Protein AF-A0A972QXJ8-F1 (afdb_monomer_lite)

Structure (mmCIF, N/CA/C/O backbone):
data_AF-A0A972QXJ8-F1
#
_entry.id   AF-A0A972QXJ8-F1
#
loop_
_atom_site.group_PDB
_atom_site.id
_atom_site.type_symbol
_atom_site.label_atom_id
_atom_site.label_alt_id
_atom_site.label_comp_id
_atom_site.label_asym_id
_atom_site.label_entity_id
_atom_site.label_seq_id
_atom_site.pdbx_PDB_ins_code
_atom_site.Cartn_x
_atom_site.Cartn_y
_atom_site.Cartn_z
_atom_site.occupancy
_atom_site.B_iso_or_equiv
_atom_site.auth_seq_id
_atom_site.auth_comp_id
_atom_site.auth_asym_id
_atom_site.auth_atom_id
_atom_site.pdbx_PDB_model_num
ATOM 1 N N . MET A 1 1 ? -11.566 11.476 26.203 1.00 89.94 1 MET A N 1
ATOM 2 C CA . MET A 1 1 ? -12.494 11.674 25.064 1.00 89.94 1 MET A CA 1
ATOM 3 C C . MET A 1 1 ? -13.144 13.049 25.148 1.00 89.94 1 MET A C 1
ATOM 5 O O . MET A 1 1 ? -13.189 13.635 26.224 1.00 89.94 1 MET A O 1
ATOM 9 N N . THR A 1 2 ? -13.630 13.586 24.030 1.00 91.94 2 THR A N 1
ATOM 10 C CA . THR A 1 2 ? -14.463 14.800 24.005 1.00 91.94 2 THR A CA 1
ATOM 11 C C . THR A 1 2 ? -15.949 14.458 24.204 1.00 91.94 2 THR A C 1
ATOM 13 O O . THR A 1 2 ? -16.370 13.353 23.859 1.00 91.94 2 THR A O 1
ATOM 16 N N . PRO A 1 3 ? -16.802 15.401 24.655 1.00 93.62 3 PRO A N 1
ATOM 17 C CA . PRO A 1 3 ? -18.241 15.145 24.804 1.00 93.62 3 PRO A CA 1
ATOM 18 C C . PRO A 1 3 ? -18.941 14.700 23.508 1.00 93.62 3 PRO A C 1
ATOM 20 O O . PRO A 1 3 ? -19.924 13.962 23.547 1.00 93.62 3 PRO A O 1
ATOM 23 N N . HIS A 1 4 ? -18.449 15.144 22.346 1.00 92.88 4 HIS A N 1
ATOM 24 C CA . HIS A 1 4 ? -18.991 14.730 21.051 1.00 92.88 4 HIS A CA 1
ATOM 25 C C . HIS A 1 4 ? -18.677 13.257 20.747 1.00 92.88 4 HIS A C 1
ATOM 27 O O . HIS A 1 4 ? -19.545 12.514 20.285 1.00 92.88 4 HIS A O 1
ATOM 33 N N . GLU A 1 5 ? -17.455 12.818 21.049 1.00 94.12 5 GLU A N 1
ATOM 34 C CA . GLU A 1 5 ? -17.038 11.421 20.906 1.00 94.12 5 GLU A CA 1
ATOM 35 C C . GLU A 1 5 ? -17.825 10.506 21.845 1.00 94.12 5 GLU A C 1
ATOM 37 O O . GLU A 1 5 ? -18.328 9.472 21.407 1.00 94.12 5 GLU A O 1
ATOM 42 N N . GLU A 1 6 ? -18.021 10.919 23.100 1.00 95.38 6 GLU A N 1
ATOM 43 C CA . GLU A 1 6 ? -18.839 10.180 24.067 1.00 95.38 6 GLU A CA 1
ATOM 44 C C . GLU A 1 6 ? -20.269 9.972 23.552 1.00 95.38 6 GLU A C 1
ATOM 46 O O . GLU A 1 6 ? -20.787 8.854 23.566 1.00 95.38 6 GLU A O 1
ATOM 51 N N . GLN A 1 7 ? -20.904 11.026 23.027 1.00 94.94 7 GLN A N 1
ATOM 52 C CA . GLN A 1 7 ? -22.245 10.930 22.442 1.00 94.94 7 GLN A CA 1
ATOM 53 C C . GLN A 1 7 ? -22.291 9.960 21.258 1.00 94.94 7 GLN A C 1
ATOM 55 O O . GLN A 1 7 ? -23.228 9.163 21.154 1.00 94.94 7 GLN A O 1
ATOM 60 N N . LYS A 1 8 ? -21.276 9.998 20.388 1.00 94.25 8 LYS A N 1
ATOM 61 C CA . LYS A 1 8 ? -21.157 9.098 19.235 1.00 94.25 8 LYS A CA 1
ATOM 62 C C . LYS A 1 8 ? -21.022 7.638 19.675 1.00 94.25 8 LYS A C 1
ATOM 64 O O . LYS A 1 8 ? -21.726 6.782 19.139 1.00 94.25 8 LYS A O 1
ATOM 69 N N . ILE A 1 9 ? -20.189 7.363 20.681 1.00 95.56 9 ILE A N 1
ATOM 70 C CA . ILE A 1 9 ? -20.013 6.029 21.279 1.00 95.56 9 ILE A CA 1
ATOM 71 C C . ILE A 1 9 ? -21.328 5.541 21.897 1.00 95.56 9 ILE A C 1
ATOM 73 O O . ILE A 1 9 ? -21.778 4.431 21.611 1.00 95.56 9 ILE A O 1
ATOM 77 N N . ILE A 1 10 ? -21.997 6.380 22.693 1.00 94.06 10 ILE A N 1
ATOM 78 C CA . ILE A 1 10 ? -23.278 6.033 23.322 1.00 94.06 10 ILE A CA 1
ATOM 79 C C . ILE A 1 10 ? -24.331 5.720 22.255 1.00 94.06 10 ILE A C 1
ATOM 81 O O . ILE A 1 10 ? -25.028 4.710 22.360 1.00 94.06 10 ILE A O 1
ATOM 85 N N . GLN A 1 11 ? -24.446 6.542 21.211 1.00 93.62 11 GLN A N 1
ATOM 86 C CA . GLN A 1 11 ? -25.393 6.304 20.123 1.00 93.62 11 GLN A CA 1
ATOM 87 C C . GLN A 1 11 ? -25.104 4.990 19.392 1.00 93.62 11 GLN A C 1
ATOM 89 O O . GLN A 1 11 ? -26.026 4.205 19.172 1.00 93.62 11 GLN A O 1
ATOM 94 N N . TRP A 1 12 ? -23.841 4.738 19.050 1.00 93.00 12 TRP A N 1
ATOM 95 C CA . TRP A 1 12 ? -23.403 3.504 18.404 1.00 93.00 12 TRP A CA 1
ATOM 96 C C . TRP A 1 12 ? -23.712 2.265 19.261 1.00 93.00 12 TRP A C 1
ATOM 98 O O . TRP A 1 12 ? -24.280 1.293 18.759 1.00 93.00 12 TRP A O 1
ATOM 108 N N . SER A 1 13 ? -23.448 2.329 20.570 1.00 91.62 13 SER A N 1
ATOM 109 C CA . SER A 1 13 ? -23.618 1.194 21.488 1.00 91.62 13 SER A CA 1
ATOM 110 C C . SER A 1 13 ? -25.056 0.682 21.602 1.00 91.62 13 SER A C 1
ATOM 112 O O . SER A 1 13 ? -25.274 -0.485 21.926 1.00 91.62 13 SER A O 1
ATOM 114 N N . ARG A 1 14 ? -26.057 1.516 21.279 1.00 90.44 14 ARG A N 1
ATOM 115 C CA . ARG A 1 14 ? -27.475 1.113 21.255 1.00 90.44 14 ARG A CA 1
ATOM 116 C C . ARG A 1 14 ? -27.752 0.001 20.246 1.00 90.44 14 ARG A C 1
ATOM 118 O O . ARG A 1 14 ? -28.706 -0.749 20.427 1.00 90.44 14 ARG A O 1
ATOM 125 N N . ASN A 1 15 ? -26.916 -0.117 19.217 1.00 85.94 15 ASN A N 1
ATOM 126 C CA . ASN A 1 15 ? -27.040 -1.133 18.176 1.00 85.94 15 ASN A CA 1
ATOM 127 C C . ASN A 1 15 ? -26.240 -2.411 18.489 1.00 85.94 15 ASN A C 1
ATOM 129 O O . ASN A 1 15 ? -26.311 -3.377 17.728 1.00 85.94 15 ASN A O 1
ATOM 133 N N . LEU A 1 16 ? -25.494 -2.456 19.602 1.00 86.06 16 LEU A N 1
ATOM 134 C CA . LEU A 1 16 ? -24.734 -3.642 19.992 1.00 86.06 16 LEU A CA 1
ATOM 135 C C . LEU A 1 16 ? -25.669 -4.768 20.424 1.00 86.06 16 LEU A C 1
ATOM 137 O O . LEU A 1 16 ? -26.327 -4.693 21.467 1.00 86.06 16 LEU A O 1
ATOM 141 N N . SER A 1 17 ? -25.685 -5.856 19.656 1.00 83.00 17 SER A N 1
ATOM 142 C CA . SER A 1 17 ? -26.403 -7.074 20.047 1.00 83.00 17 SER A CA 1
ATOM 143 C C . SER A 1 17 ? -25.634 -7.857 21.114 1.00 83.00 17 SER A C 1
ATOM 145 O O . SER A 1 17 ? -26.223 -8.251 22.117 1.00 83.00 17 SER A O 1
ATOM 147 N N . ASN A 1 18 ? -24.321 -8.008 20.924 1.00 86.25 18 ASN A N 1
ATOM 148 C CA . ASN A 1 18 ? -23.448 -8.873 21.717 1.00 86.25 18 ASN A CA 1
ATOM 149 C C . ASN A 1 18 ? -22.421 -8.057 22.505 1.00 86.25 18 ASN A C 1
ATOM 151 O O . ASN A 1 18 ? -22.220 -6.872 22.229 1.00 86.25 18 ASN A O 1
ATOM 155 N N . ASP A 1 19 ? -21.779 -8.723 23.458 1.00 90.94 19 ASP A N 1
ATOM 156 C CA . ASP A 1 19 ? -20.608 -8.195 24.145 1.00 90.94 19 ASP A CA 1
ATOM 157 C C . ASP A 1 19 ? -19.414 -8.134 23.183 1.00 90.94 19 ASP A C 1
ATOM 159 O O . ASP A 1 19 ? -19.268 -8.969 22.285 1.00 90.94 19 ASP A O 1
ATOM 163 N N . VAL A 1 20 ? -18.582 -7.113 23.365 1.00 91.25 20 VAL A N 1
ATOM 164 C CA . VAL A 1 20 ? -17.374 -6.860 22.579 1.00 91.25 20 VAL A CA 1
ATOM 165 C C . VAL A 1 20 ? -16.183 -7.049 23.501 1.00 91.25 20 VAL A C 1
ATOM 167 O O . VAL A 1 20 ? -16.118 -6.436 24.564 1.00 91.25 20 VAL A O 1
ATOM 170 N N . HIS A 1 21 ? -15.239 -7.883 23.081 1.00 93.38 21 HIS A N 1
ATOM 171 C CA . HIS A 1 21 ? -14.013 -8.148 23.820 1.00 93.38 21 HIS A CA 1
ATOM 172 C C . HIS A 1 21 ? -12.835 -7.549 23.068 1.00 93.38 21 HIS A C 1
ATOM 174 O O . HIS A 1 21 ? -12.667 -7.809 21.880 1.00 93.38 21 HIS A O 1
ATOM 180 N N . LEU A 1 22 ? -12.034 -6.759 23.771 1.00 94.00 22 LEU A N 1
ATOM 181 C CA . LEU A 1 22 ? -10.823 -6.143 23.247 1.00 94.00 22 LEU A CA 1
ATOM 182 C C . LEU A 1 22 ? -9.666 -6.466 24.165 1.00 94.00 22 LEU A C 1
ATOM 184 O O . LEU A 1 22 ? -9.857 -6.601 25.374 1.00 94.00 22 LEU A O 1
ATOM 188 N N . LYS A 1 23 ? -8.463 -6.517 23.604 1.00 97.25 23 LYS A N 1
ATOM 189 C CA . LYS A 1 23 ? -7.251 -6.507 24.417 1.00 97.25 23 LYS A CA 1
ATOM 190 C C . LYS A 1 23 ? -6.495 -5.221 24.182 1.00 97.25 23 LYS A C 1
ATOM 192 O O . LYS A 1 23 ? -6.460 -4.703 23.068 1.00 97.25 23 LYS A O 1
ATOM 197 N N . VAL A 1 24 ? -5.859 -4.724 25.228 1.00 98.06 24 VAL A N 1
ATOM 198 C CA . VAL A 1 24 ? -4.851 -3.678 25.103 1.00 98.06 24 VAL A CA 1
ATOM 199 C C . VAL A 1 24 ? -3.516 -4.249 25.554 1.00 98.06 24 VAL A C 1
ATOM 201 O O . VAL A 1 24 ? -3.385 -4.746 26.670 1.00 98.06 24 VAL A O 1
ATOM 204 N N . TRP A 1 25 ? -2.535 -4.211 24.659 1.00 97.75 25 TRP A N 1
ATOM 205 C CA . TRP A 1 25 ? -1.183 -4.688 24.903 1.00 97.75 25 TRP A CA 1
ATOM 206 C C . TRP A 1 25 ? -0.304 -3.510 25.286 1.00 97.75 25 TRP A C 1
ATOM 208 O O . TRP A 1 25 ? -0.072 -2.602 24.490 1.00 97.75 25 TRP A O 1
ATOM 218 N N . LEU A 1 26 ? 0.175 -3.531 26.521 1.00 97.38 26 LEU A N 1
ATOM 219 C CA . LEU A 1 26 ? 0.910 -2.446 27.148 1.00 97.38 26 LEU A CA 1
ATOM 220 C C . LEU A 1 26 ? 2.383 -2.824 27.306 1.00 97.38 26 LEU A C 1
ATOM 222 O O . LEU A 1 26 ? 2.728 -3.984 27.544 1.00 97.38 26 LEU A O 1
ATOM 226 N N . THR A 1 27 ? 3.243 -1.821 27.176 1.00 95.56 27 THR A N 1
ATOM 227 C CA . THR A 1 27 ? 4.698 -1.940 27.319 1.00 95.56 27 THR A CA 1
ATOM 228 C C . THR A 1 27 ? 5.256 -0.803 28.168 1.00 95.56 27 THR A C 1
ATOM 230 O O . THR A 1 27 ? 4.523 0.082 28.618 1.00 95.56 27 THR A O 1
ATOM 233 N N . HIS A 1 28 ? 6.578 -0.778 28.347 1.00 93.00 28 HIS A N 1
ATOM 234 C CA . HIS A 1 28 ? 7.289 0.342 28.975 1.00 93.00 28 HIS A CA 1
ATOM 235 C C . HIS A 1 28 ? 7.172 1.672 28.209 1.00 93.00 28 HIS A C 1
ATOM 237 O O . HIS A 1 28 ? 7.614 2.709 28.707 1.00 93.00 28 HIS A O 1
ATOM 243 N N . ASP A 1 29 ? 6.590 1.664 27.011 1.00 94.25 29 ASP A N 1
ATOM 244 C CA . ASP A 1 29 ? 6.336 2.868 26.239 1.00 94.25 29 ASP A CA 1
ATOM 245 C C . ASP A 1 29 ? 5.302 3.779 26.921 1.00 94.25 29 ASP A C 1
ATOM 247 O O . ASP A 1 29 ? 4.235 3.337 27.343 1.00 94.25 29 ASP A O 1
ATOM 251 N N . LYS A 1 30 ? 5.575 5.087 26.973 1.00 93.50 30 LYS A N 1
ATOM 252 C CA . LYS A 1 30 ? 4.664 6.084 27.567 1.00 93.50 30 LYS A CA 1
ATOM 253 C C . LYS A 1 30 ? 3.319 6.179 26.839 1.00 93.50 30 LYS A C 1
ATOM 255 O O . LYS A 1 30 ? 2.337 6.649 27.409 1.00 93.50 30 LYS A O 1
ATOM 260 N N . ARG A 1 31 ? 3.246 5.752 25.577 1.00 95.94 31 ARG A N 1
ATOM 261 C CA . ARG A 1 31 ? 2.004 5.699 24.793 1.00 95.94 31 ARG A CA 1
ATOM 262 C C . ARG A 1 31 ? 1.040 4.629 25.308 1.00 95.94 31 ARG A C 1
ATOM 264 O O . ARG A 1 31 ? -0.159 4.773 25.075 1.00 95.94 31 ARG A O 1
ATOM 271 N N . SER A 1 32 ? 1.522 3.649 26.081 1.00 96.94 32 SER A N 1
ATOM 272 C CA . SER A 1 32 ? 0.687 2.679 26.805 1.00 96.94 32 SER A CA 1
ATOM 273 C C . SER A 1 32 ? -0.372 3.374 27.658 1.00 96.94 32 SER A C 1
ATOM 275 O O . SER A 1 32 ? -1.526 2.954 27.665 1.00 96.94 32 SER A O 1
ATOM 277 N N . ASP A 1 33 ? -0.020 4.480 28.320 1.00 96.69 33 ASP A N 1
ATOM 278 C CA . ASP A 1 33 ? -0.960 5.208 29.175 1.00 96.69 33 ASP A CA 1
ATOM 279 C C . ASP A 1 33 ? -2.108 5.821 28.367 1.00 96.69 33 ASP A C 1
ATOM 281 O O . ASP A 1 33 ? -3.258 5.756 28.792 1.00 96.69 33 ASP A O 1
ATOM 285 N N . LYS A 1 34 ? -1.828 6.342 27.164 1.00 96.62 34 LYS A N 1
ATOM 286 C CA . LYS A 1 34 ? -2.859 6.911 26.282 1.00 96.62 34 LYS A CA 1
ATOM 287 C C . LYS A 1 34 ? -3.851 5.849 25.809 1.00 96.62 34 LYS A C 1
ATOM 289 O O . LYS A 1 34 ? -5.056 6.084 25.847 1.00 96.62 34 LYS A O 1
ATOM 294 N N . LEU A 1 35 ? -3.348 4.687 25.385 1.00 97.50 35 LEU A N 1
ATOM 295 C CA . LEU A 1 35 ? -4.190 3.576 24.932 1.00 97.50 35 LEU A CA 1
ATOM 296 C C . LEU A 1 35 ? -5.017 3.004 26.086 1.00 97.50 35 LEU A C 1
ATOM 298 O O . LEU A 1 35 ? -6.225 2.829 25.944 1.00 97.50 35 LEU A O 1
ATOM 302 N N . ARG A 1 36 ? -4.394 2.806 27.257 1.00 97.56 36 ARG A N 1
ATOM 303 C CA . ARG A 1 36 ? -5.090 2.363 28.471 1.00 97.56 36 ARG A CA 1
ATOM 304 C C . ARG A 1 36 ? -6.212 3.331 28.852 1.00 97.56 36 ARG A C 1
ATOM 306 O O . ARG A 1 36 ? -7.333 2.899 29.103 1.00 97.56 36 ARG A O 1
ATOM 313 N N . MET A 1 37 ? -5.931 4.637 28.868 1.00 97.31 37 MET A N 1
ATOM 314 C CA . MET A 1 37 ? -6.934 5.662 29.177 1.00 97.31 37 MET A CA 1
ATOM 315 C C . MET A 1 37 ? -8.124 5.599 28.220 1.00 97.31 37 MET A C 1
ATOM 317 O O . MET A 1 37 ? -9.260 5.550 28.683 1.00 97.31 37 MET A O 1
ATOM 321 N N . PHE A 1 38 ? -7.875 5.529 26.911 1.00 97.38 38 PHE A N 1
ATOM 322 C CA . PHE A 1 38 ? -8.939 5.403 25.914 1.00 97.38 38 PHE A CA 1
ATOM 323 C C . PHE A 1 38 ? -9.809 4.158 26.148 1.00 97.38 38 PHE A C 1
ATOM 325 O O . PHE A 1 38 ? -11.036 4.252 26.164 1.00 97.38 38 PHE A O 1
ATOM 332 N N . CYS A 1 39 ? -9.193 2.995 26.373 1.00 97.44 39 CYS A N 1
ATOM 333 C CA . CYS A 1 39 ? -9.922 1.752 26.620 1.00 97.44 39 CYS A CA 1
ATOM 334 C C . CYS A 1 39 ? -10.752 1.790 27.918 1.00 97.44 39 CYS A C 1
ATOM 336 O O . CYS A 1 39 ? -11.876 1.277 27.951 1.00 97.44 39 CYS A O 1
ATOM 338 N N . ASN A 1 40 ? -10.232 2.426 28.971 1.00 96.69 40 ASN A N 1
ATOM 339 C CA . ASN A 1 40 ? -10.944 2.610 30.238 1.00 96.69 40 ASN A CA 1
ATOM 340 C C . ASN A 1 40 ? -12.138 3.561 30.096 1.00 96.69 40 ASN A C 1
ATOM 342 O O . ASN A 1 40 ? -13.216 3.276 30.613 1.00 96.69 40 ASN A O 1
ATOM 346 N N . GLU A 1 41 ? -11.985 4.659 29.354 1.00 96.56 41 GLU A N 1
ATOM 347 C CA . GLU A 1 41 ? -13.101 5.555 29.030 1.00 96.56 41 GLU A CA 1
ATOM 348 C C . GLU A 1 41 ? -14.171 4.824 28.200 1.00 96.56 41 GLU A C 1
ATOM 350 O O . GLU A 1 41 ? -15.358 4.884 28.523 1.00 96.56 41 GLU A O 1
ATOM 355 N N . LEU A 1 42 ? -13.761 4.060 27.183 1.00 96.00 42 LEU A N 1
ATOM 356 C CA . LEU A 1 42 ? -14.667 3.321 26.301 1.00 96.00 42 LEU A CA 1
ATOM 357 C C . LEU A 1 42 ? -15.512 2.280 27.058 1.00 96.00 42 LEU A C 1
ATOM 359 O O . LEU A 1 42 ? -16.737 2.246 26.914 1.00 96.00 42 LEU A O 1
ATOM 363 N N . SER A 1 43 ? -14.867 1.442 27.872 1.00 96.00 43 SER A N 1
ATOM 364 C CA . SER A 1 43 ? -15.540 0.424 28.695 1.00 96.00 43 SER A CA 1
ATOM 365 C C . SER A 1 43 ? -16.374 1.032 29.828 1.00 96.00 43 SER A C 1
ATOM 367 O O . SER A 1 43 ? -17.429 0.499 30.174 1.00 96.00 43 SER A O 1
ATOM 369 N N . GLY A 1 44 ? -15.966 2.191 30.357 1.00 95.69 44 GLY A N 1
ATOM 370 C CA . GLY A 1 44 ? -16.749 2.960 31.325 1.00 95.69 44 GLY A CA 1
ATOM 371 C C . GLY A 1 44 ? -18.049 3.527 30.744 1.00 95.69 44 GLY A C 1
ATOM 372 O O . GLY A 1 44 ? -19.067 3.568 31.436 1.00 95.69 44 GLY A O 1
ATOM 373 N N . LEU A 1 45 ? -18.043 3.921 29.466 1.00 95.62 45 LEU A N 1
ATOM 374 C CA . LEU A 1 45 ? -19.225 4.431 28.758 1.00 95.62 45 LEU A CA 1
ATOM 375 C C . LEU A 1 45 ? -20.168 3.317 28.293 1.00 95.62 45 LEU A C 1
ATOM 377 O O . LEU A 1 45 ? -21.387 3.506 28.260 1.00 95.62 45 LEU A O 1
ATOM 381 N N . VAL A 1 46 ? -19.622 2.158 27.913 1.00 95.19 46 VAL A N 1
ATOM 382 C CA . VAL A 1 46 ? -20.383 1.069 27.293 1.00 95.19 46 VAL A CA 1
ATOM 383 C C . VAL A 1 46 ? -20.178 -0.232 28.056 1.00 95.19 46 VAL A C 1
ATOM 385 O O . VAL A 1 46 ? -19.219 -0.961 27.834 1.00 95.19 46 VAL A O 1
ATOM 388 N N . ARG A 1 47 ? -21.171 -0.602 28.872 1.00 93.19 47 ARG A N 1
ATOM 389 C CA . ARG A 1 47 ? -21.150 -1.817 29.710 1.00 93.19 47 ARG A CA 1
ATOM 390 C C . ARG A 1 47 ? -20.907 -3.134 28.949 1.00 93.19 47 ARG A C 1
ATOM 392 O O . ARG A 1 47 ? -20.488 -4.108 29.560 1.00 93.19 47 ARG A O 1
ATOM 399 N N . LYS A 1 48 ? -21.224 -3.185 27.651 1.00 93.06 48 LYS A N 1
ATOM 400 C CA . LYS A 1 48 ? -21.017 -4.367 26.795 1.00 93.06 48 LYS A CA 1
ATOM 401 C C . LYS A 1 48 ? -19.583 -4.501 26.268 1.00 93.06 48 LYS A C 1
ATOM 403 O O . LYS A 1 48 ? -19.292 -5.485 25.598 1.00 93.06 48 LYS A O 1
ATOM 408 N N . ILE A 1 49 ? -18.717 -3.514 26.502 1.00 94.81 49 ILE A N 1
ATOM 409 C CA . ILE A 1 49 ? -17.311 -3.565 26.102 1.00 94.81 49 ILE A CA 1
ATOM 410 C C . ILE A 1 49 ? -16.485 -4.047 27.286 1.00 94.81 49 ILE A C 1
ATOM 412 O O . ILE A 1 49 ? -16.446 -3.403 28.333 1.00 94.81 49 ILE A O 1
ATOM 416 N N . HIS A 1 50 ? -15.779 -5.151 27.077 1.00 95.38 50 HIS A N 1
ATOM 417 C CA . HIS A 1 50 ? -14.832 -5.717 28.025 1.00 95.38 50 HIS A CA 1
ATOM 418 C C . HIS A 1 50 ? -13.426 -5.549 27.468 1.00 95.38 50 HIS A C 1
ATOM 420 O O . HIS A 1 50 ? -13.140 -5.992 26.355 1.00 95.38 50 HIS A O 1
ATOM 426 N N . VAL A 1 51 ? -12.554 -4.907 28.239 1.00 97.00 51 VAL A N 1
ATOM 427 C CA . VAL A 1 51 ? -11.151 -4.713 27.873 1.00 97.00 51 VAL A CA 1
ATOM 428 C C . VAL A 1 51 ? -10.287 -5.572 28.782 1.00 97.00 51 VAL A C 1
ATOM 430 O O . VAL A 1 51 ? -10.357 -5.464 30.004 1.00 97.00 51 VAL A O 1
ATOM 433 N N . GLU A 1 52 ? -9.461 -6.410 28.173 1.00 97.56 52 GLU A N 1
ATOM 434 C CA . GLU A 1 52 ? -8.425 -7.179 28.845 1.00 97.56 52 GLU A CA 1
ATOM 435 C C . GLU A 1 52 ? -7.078 -6.457 28.701 1.00 97.56 52 GLU A C 1
ATOM 437 O O . GLU A 1 52 ? -6.548 -6.303 27.596 1.00 97.56 52 GLU A O 1
ATOM 442 N N . GLU A 1 53 ? -6.516 -5.995 29.817 1.00 97.38 53 GLU A N 1
ATOM 443 C CA . GLU A 1 53 ? -5.163 -5.438 29.831 1.00 97.38 53 GLU A CA 1
ATOM 444 C C . GLU A 1 53 ? -4.125 -6.562 29.841 1.00 97.38 53 GLU A C 1
ATOM 446 O O . GLU A 1 53 ? -4.122 -7.420 30.722 1.00 97.38 53 GLU A O 1
ATOM 451 N N . ASN A 1 54 ? -3.209 -6.516 28.878 1.00 96.75 54 ASN A N 1
ATOM 452 C CA . ASN A 1 54 ? -2.089 -7.434 28.756 1.00 96.75 54 ASN A CA 1
ATOM 453 C C . ASN A 1 54 ? -0.768 -6.665 28.807 1.00 96.75 54 ASN A C 1
ATOM 455 O O . ASN A 1 54 ? -0.661 -5.545 28.306 1.00 96.75 54 ASN A O 1
ATOM 459 N N . TRP A 1 55 ? 0.257 -7.279 29.394 1.00 95.69 55 TRP A N 1
ATOM 460 C CA . TRP A 1 55 ? 1.597 -6.704 29.489 1.00 95.69 55 TRP A CA 1
ATOM 461 C C . TRP A 1 55 ? 2.602 -7.536 28.700 1.00 95.69 55 TRP A C 1
ATOM 463 O O . TRP A 1 55 ? 2.600 -8.764 28.803 1.00 95.69 55 TRP A O 1
ATOM 473 N N . LYS A 1 56 ? 3.487 -6.873 27.950 1.00 91.44 56 LYS A N 1
ATOM 474 C CA . LYS A 1 56 ? 4.590 -7.523 27.231 1.00 91.44 56 LYS A CA 1
ATOM 475 C C . LYS A 1 56 ? 5.920 -6.812 27.487 1.00 91.44 56 LYS A C 1
ATOM 477 O O . LYS A 1 56 ? 6.039 -5.600 27.317 1.00 91.44 56 LYS A O 1
ATOM 482 N N . GLU A 1 57 ? 6.947 -7.588 27.831 1.00 85.00 57 GLU A N 1
ATOM 483 C CA . GLU A 1 57 ? 8.351 -7.145 27.856 1.00 85.00 57 GLU A CA 1
ATOM 484 C C . GLU A 1 57 ? 8.955 -7.232 26.442 1.00 85.00 57 GLU A C 1
ATOM 486 O O . GLU A 1 57 ? 9.940 -7.922 26.197 1.00 85.00 57 GLU A O 1
ATOM 491 N N . SER A 1 58 ? 8.304 -6.583 25.475 1.00 81.38 58 SER A N 1
ATOM 492 C CA . SER A 1 58 ? 8.719 -6.570 24.068 1.00 81.38 58 SER A CA 1
ATOM 493 C C . SER A 1 58 ? 9.093 -5.157 23.631 1.00 81.38 58 SER A C 1
ATOM 495 O O . SER A 1 58 ? 8.569 -4.176 24.159 1.00 81.38 58 SER A O 1
ATOM 497 N N . ALA A 1 59 ? 9.981 -5.064 22.638 1.00 81.00 59 ALA A N 1
ATOM 498 C CA . ALA A 1 59 ? 10.262 -3.820 21.923 1.00 81.00 59 ALA A CA 1
ATOM 499 C C . ALA A 1 59 ? 9.100 -3.392 21.008 1.00 81.00 59 ALA A C 1
ATOM 501 O O . ALA A 1 59 ? 9.066 -2.256 20.545 1.00 81.00 59 ALA A O 1
ATOM 502 N N . GLU A 1 60 ? 8.158 -4.298 20.739 1.00 89.06 60 GLU A N 1
ATOM 503 C CA . GLU A 1 60 ? 6.972 -4.001 19.949 1.00 89.06 60 GLU A CA 1
ATOM 504 C C . GLU A 1 60 ? 6.127 -2.910 20.635 1.00 89.06 60 GLU A C 1
ATOM 506 O O . GLU A 1 60 ? 5.866 -3.014 21.839 1.00 89.06 60 GLU A O 1
ATOM 511 N N . PRO A 1 61 ? 5.654 -1.884 19.909 1.00 94.38 61 PRO A N 1
ATOM 512 C CA . PRO A 1 61 ? 4.893 -0.805 20.522 1.00 94.38 61 PRO A CA 1
ATOM 513 C C . PRO A 1 61 ? 3.560 -1.280 21.134 1.00 94.38 61 PRO A C 1
ATOM 515 O O . PRO A 1 61 ? 3.049 -2.357 20.788 1.00 94.38 61 PRO A O 1
ATOM 518 N N . PRO A 1 62 ? 2.988 -0.509 22.076 1.00 97.19 62 PRO A N 1
ATOM 519 C CA . PRO A 1 62 ? 1.696 -0.838 22.654 1.00 97.19 62 PRO A CA 1
ATOM 520 C C . PRO A 1 62 ? 0.583 -0.630 21.622 1.00 97.19 62 PRO A C 1
ATOM 522 O O . PRO A 1 62 ? 0.658 0.278 20.791 1.00 97.19 62 PRO A O 1
ATOM 525 N N . HIS A 1 63 ? -0.455 -1.459 21.682 1.00 97.81 63 HIS A N 1
ATOM 526 C CA . HIS A 1 63 ? -1.542 -1.445 20.703 1.00 97.81 63 HIS A CA 1
ATOM 527 C C . HIS A 1 63 ? -2.853 -1.972 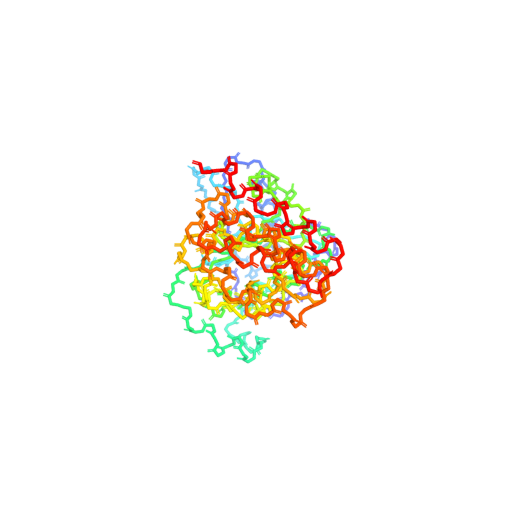21.288 1.00 97.81 63 HIS A C 1
ATOM 529 O O . HIS A 1 63 ? -2.877 -2.631 22.329 1.00 97.81 63 HIS A O 1
ATOM 535 N N . ILE A 1 64 ? -3.954 -1.700 20.592 1.00 98.06 64 ILE A N 1
ATOM 536 C CA . ILE A 1 64 ? -5.267 -2.288 20.862 1.00 98.06 64 ILE A CA 1
ATOM 537 C C . ILE A 1 64 ? -5.482 -3.432 19.868 1.00 98.06 64 ILE A C 1
ATOM 539 O O . ILE A 1 64 ? -5.446 -3.222 18.660 1.00 98.06 64 ILE A O 1
ATOM 543 N N . GLU A 1 65 ? -5.708 -4.642 20.364 1.00 96.88 65 GLU A N 1
ATOM 544 C CA . GLU A 1 65 ? -6.089 -5.804 19.559 1.00 96.88 65 GLU A CA 1
ATOM 545 C C . GLU A 1 65 ? -7.618 -5.877 19.520 1.00 96.88 65 GLU A C 1
ATOM 547 O O . GLU A 1 65 ? -8.273 -6.170 20.527 1.00 96.88 65 GLU A O 1
ATOM 552 N N . VAL A 1 66 ? -8.186 -5.579 18.348 1.00 94.56 66 VAL A N 1
ATOM 553 C CA . VAL A 1 66 ? -9.633 -5.681 18.103 1.00 94.56 66 VAL A CA 1
ATOM 554 C C . VAL A 1 66 ? -10.019 -7.124 17.791 1.00 94.56 66 VAL A C 1
ATOM 556 O O . VAL A 1 66 ? -11.062 -7.610 18.216 1.00 94.56 66 VAL A O 1
ATOM 559 N N . SER A 1 67 ? -9.159 -7.819 17.052 1.00 92.12 67 SER A N 1
ATOM 560 C CA . SER A 1 67 ? -9.244 -9.252 16.784 1.00 92.12 67 SER A CA 1
ATOM 561 C C . SER A 1 67 ? -7.845 -9.785 16.465 1.00 92.12 67 SER A C 1
ATOM 563 O O . SER A 1 67 ? -6.903 -9.003 16.340 1.00 92.12 67 SER A O 1
ATOM 565 N N . LYS A 1 68 ? -7.694 -11.106 16.305 1.00 91.44 68 LYS A N 1
ATOM 566 C CA . LYS A 1 68 ? -6.382 -11.739 16.067 1.00 91.44 68 LYS A CA 1
ATOM 567 C C . LYS A 1 68 ? -5.625 -11.170 14.861 1.00 91.44 68 LYS A C 1
ATOM 569 O O . LYS A 1 68 ? -4.403 -11.213 14.861 1.00 91.44 68 LYS A O 1
ATOM 574 N N . ASN A 1 69 ? -6.343 -10.663 13.862 1.00 94.06 69 ASN A N 1
ATOM 575 C CA . ASN A 1 69 ? -5.797 -10.147 12.612 1.00 94.06 69 ASN A CA 1
ATOM 576 C C . ASN A 1 69 ? -6.077 -8.641 12.412 1.00 94.06 69 ASN A C 1
ATOM 578 O O . ASN A 1 69 ? -5.940 -8.133 11.302 1.00 94.06 69 ASN A O 1
ATOM 582 N N . LEU A 1 70 ? -6.472 -7.913 13.467 1.00 96.00 70 LEU A N 1
ATOM 583 C CA . LEU A 1 70 ? -6.690 -6.465 13.415 1.00 96.00 70 LEU A CA 1
ATOM 584 C C . LEU A 1 70 ? -6.156 -5.773 14.670 1.00 96.00 70 LEU A C 1
ATOM 586 O O . LEU A 1 70 ? -6.729 -5.895 15.759 1.00 96.00 70 LEU A O 1
ATOM 590 N N . GLN A 1 71 ? -5.096 -4.992 14.485 1.00 97.25 71 GLN A N 1
ATOM 591 C CA . GLN A 1 71 ? -4.385 -4.289 15.545 1.00 97.25 71 GLN A CA 1
ATOM 592 C C . GLN A 1 71 ? -4.348 -2.785 15.272 1.00 97.25 71 GLN A C 1
ATOM 594 O O . GLN A 1 71 ? -4.149 -2.342 14.143 1.00 97.25 71 GLN A O 1
ATOM 599 N N . TYR A 1 72 ? -4.524 -1.992 16.324 1.00 97.88 72 TYR A N 1
ATOM 600 C CA . TYR A 1 72 ? -4.468 -0.536 16.290 1.00 97.88 72 TYR A CA 1
ATOM 601 C C . TYR A 1 72 ? -3.294 -0.031 17.123 1.00 97.88 72 TYR A C 1
ATOM 603 O O . TYR A 1 72 ? -3.349 0.013 18.354 1.00 97.88 72 TYR A O 1
ATOM 611 N N . PHE A 1 73 ? -2.266 0.440 16.433 1.00 97.69 73 PHE A N 1
ATOM 612 C CA . PHE A 1 73 ? -1.203 1.292 16.955 1.00 97.69 73 PHE A CA 1
ATOM 613 C C . PHE A 1 73 ? -1.646 2.755 16.817 1.00 97.69 73 PHE A C 1
ATOM 615 O O . PHE A 1 73 ? -1.027 3.572 16.137 1.00 97.69 73 PHE A O 1
ATOM 622 N N . ALA A 1 74 ? -2.784 3.083 17.425 1.00 96.88 74 ALA A N 1
ATOM 623 C CA . ALA A 1 74 ? -3.402 4.401 17.362 1.00 96.88 74 ALA A CA 1
ATOM 624 C C . ALA A 1 74 ? -4.366 4.586 18.537 1.00 96.88 74 ALA A C 1
ATOM 626 O O . ALA A 1 74 ? -4.927 3.613 19.039 1.00 96.88 74 ALA A O 1
ATOM 627 N N . VAL A 1 75 ? -4.603 5.837 18.938 1.00 96.38 75 VAL A N 1
ATOM 628 C CA . VAL A 1 75 ? -5.748 6.189 19.790 1.00 96.38 75 VAL A CA 1
ATOM 629 C C . VAL A 1 75 ? -6.911 6.548 18.858 1.00 96.38 75 VAL A C 1
ATOM 631 O O . VAL A 1 75 ? -6.811 7.574 18.177 1.00 96.38 75 VAL A O 1
ATOM 634 N N . PRO A 1 76 ? -7.991 5.744 18.788 1.00 94.06 76 PRO A N 1
ATOM 635 C CA . PRO A 1 76 ? -9.112 6.024 17.898 1.00 94.06 76 PRO A CA 1
ATOM 636 C C . PRO A 1 76 ? -9.881 7.265 18.362 1.00 94.06 76 PRO A C 1
ATOM 638 O O . PRO A 1 76 ? -10.660 7.215 19.309 1.00 94.06 76 PRO A O 1
ATOM 641 N N . ALA A 1 77 ? -9.658 8.387 17.691 1.00 91.38 77 ALA A N 1
ATOM 642 C CA . ALA A 1 77 ? -10.281 9.670 17.997 1.00 91.38 77 ALA A CA 1
ATOM 643 C C . ALA A 1 77 ? -10.757 10.346 16.706 1.00 91.38 77 ALA A C 1
ATOM 645 O O . ALA A 1 77 ? -10.382 9.932 15.605 1.00 91.38 77 ALA A O 1
ATOM 646 N N . ASP A 1 78 ? -11.607 11.362 16.835 1.00 89.50 78 ASP A N 1
ATOM 647 C CA . ASP A 1 78 ? -12.053 12.214 15.728 1.00 89.50 78 ASP A CA 1
ATOM 648 C C . ASP A 1 78 ? -12.560 11.420 14.499 1.00 89.50 78 ASP A C 1
ATOM 650 O O . ASP A 1 78 ? -13.560 10.683 14.558 1.00 89.50 78 ASP A O 1
ATOM 654 N N . HIS A 1 79 ? -11.878 11.577 13.359 1.00 90.12 79 HIS A N 1
ATOM 655 C CA . HIS A 1 79 ? -12.200 10.940 12.088 1.00 90.12 79 HIS A CA 1
ATOM 656 C C . HIS A 1 79 ? -12.051 9.411 12.136 1.00 90.12 79 HIS A C 1
ATOM 658 O O . HIS A 1 79 ? -12.788 8.705 11.440 1.00 90.12 79 HIS A O 1
ATOM 664 N N . GLU A 1 80 ? -11.194 8.902 13.021 1.00 93.31 80 GLU A N 1
ATOM 665 C CA . GLU A 1 80 ? -10.846 7.484 13.155 1.00 93.31 80 GLU A CA 1
ATOM 666 C C . GLU A 1 80 ? -11.700 6.737 14.183 1.00 93.31 80 GLU A C 1
ATOM 668 O O . GLU A 1 80 ? -11.845 5.515 14.114 1.00 93.31 80 GLU A O 1
ATOM 673 N N . LEU A 1 81 ? -12.379 7.461 15.080 1.00 94.69 81 LEU A N 1
ATOM 674 C CA . LEU A 1 81 ? -13.304 6.846 16.033 1.00 94.69 81 LEU A CA 1
ATOM 675 C C . LEU A 1 81 ? -14.453 6.112 15.322 1.00 94.69 81 LEU A C 1
ATOM 677 O O . LEU A 1 81 ? -14.884 5.055 15.761 1.00 94.69 81 LEU A O 1
ATOM 681 N N . GLY A 1 82 ? -14.963 6.657 14.212 1.00 92.44 82 GLY A N 1
ATOM 682 C CA . GLY A 1 82 ? -16.044 6.018 13.446 1.00 92.44 82 GLY A CA 1
ATOM 683 C C . GLY A 1 82 ? -15.651 4.637 12.905 1.00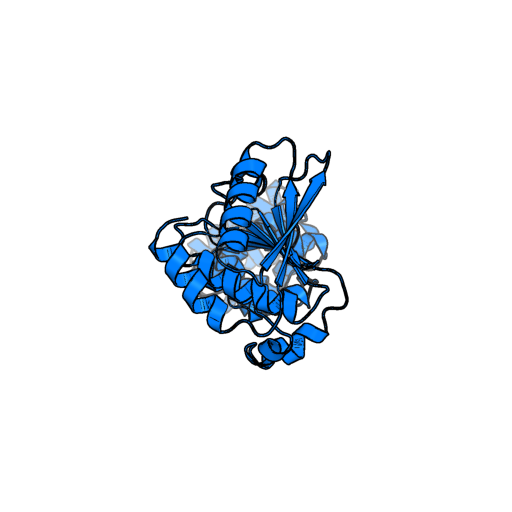 92.44 82 GLY A C 1
ATOM 684 O O . GLY A 1 82 ? -16.273 3.652 13.300 1.00 92.44 82 GLY A O 1
ATOM 685 N N . PRO A 1 83 ? -14.615 4.553 12.050 1.00 92.81 83 PRO A N 1
ATOM 686 C CA . PRO A 1 83 ? -14.095 3.284 11.548 1.00 92.81 83 PRO A CA 1
ATOM 687 C C . PRO A 1 83 ? -13.726 2.282 12.649 1.00 92.81 83 PRO A C 1
ATOM 689 O O . PRO A 1 83 ? -14.025 1.101 12.507 1.00 92.81 83 PRO A O 1
ATOM 692 N N . PHE A 1 84 ? -13.145 2.736 13.765 1.00 94.75 84 PHE A N 1
ATOM 693 C CA . PHE A 1 84 ? -12.855 1.863 14.905 1.00 94.75 84 PHE A CA 1
ATOM 694 C C . PHE A 1 84 ? -14.126 1.287 15.544 1.00 94.75 84 PHE A C 1
ATOM 696 O O . PHE A 1 84 ? -14.211 0.086 15.770 1.00 94.75 84 PHE A O 1
ATOM 703 N N . LEU A 1 85 ? -15.151 2.104 15.801 1.00 93.06 85 LEU A N 1
ATOM 704 C CA . LEU A 1 85 ? -16.424 1.605 16.335 1.00 93.06 85 LEU A CA 1
ATOM 705 C C . LEU A 1 85 ? -17.123 0.654 15.359 1.00 93.06 85 LEU A C 1
ATOM 707 O O . LEU A 1 85 ? -17.744 -0.323 15.776 1.00 93.06 85 LEU A O 1
ATOM 711 N N . GLU A 1 86 ? -17.008 0.911 14.056 1.00 88.75 86 GLU A N 1
ATOM 712 C CA . GLU A 1 86 ? -17.439 -0.046 13.044 1.00 88.75 86 GLU A CA 1
ATOM 713 C C . GLU A 1 86 ? -16.664 -1.364 13.233 1.00 88.75 86 GLU A C 1
ATOM 715 O O . GLU A 1 86 ? -17.328 -2.396 13.371 1.00 88.75 86 GLU A O 1
ATOM 720 N N . ALA A 1 87 ? -15.321 -1.319 13.371 1.00 90.31 87 ALA A N 1
ATOM 721 C CA . ALA A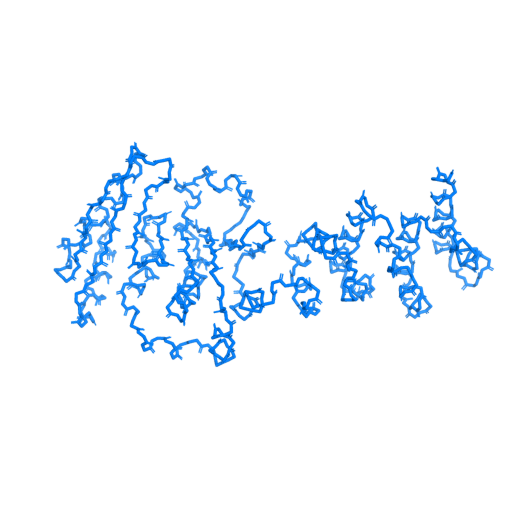 1 87 ? -14.410 -2.459 13.620 1.00 90.31 87 ALA A CA 1
ATOM 722 C C . ALA A 1 87 ? -14.943 -3.400 14.713 1.00 90.31 87 ALA A C 1
ATOM 724 O O . ALA A 1 87 ? -15.000 -4.614 14.534 1.00 90.31 87 ALA A O 1
ATOM 725 N N . LEU A 1 88 ? -15.421 -2.812 15.812 1.00 89.75 88 LEU A N 1
ATOM 726 C CA . LEU A 1 88 ? -15.967 -3.513 16.977 1.00 89.75 88 LEU A CA 1
ATOM 727 C C . LEU A 1 88 ? -17.306 -4.231 16.723 1.00 89.7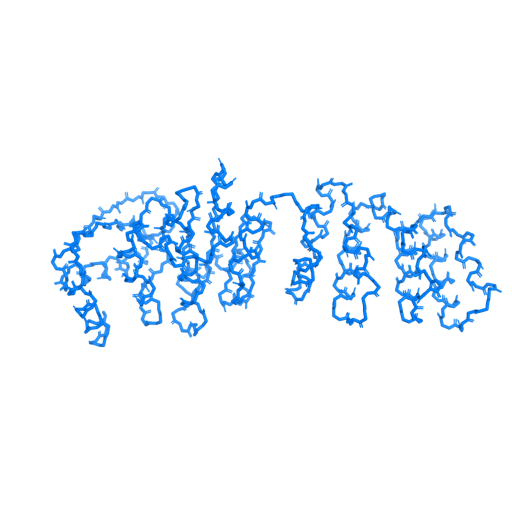5 88 LEU A C 1
ATOM 729 O O . LEU A 1 88 ? -17.688 -5.118 17.484 1.00 89.75 88 LEU A O 1
ATOM 733 N N . THR A 1 89 ? -18.056 -3.826 15.695 1.00 82.56 89 THR A N 1
ATOM 734 C CA . THR A 1 89 ? -19.390 -4.376 15.377 1.00 82.56 89 THR A CA 1
ATOM 735 C C . THR A 1 89 ? -19.422 -5.327 14.204 1.00 82.56 89 THR A C 1
ATOM 737 O O . THR A 1 89 ? -20.463 -5.958 13.990 1.00 82.56 89 THR A O 1
ATOM 740 N N . PHE A 1 90 ? -18.354 -5.404 13.408 1.00 68.88 90 PHE A N 1
ATOM 741 C CA . PHE A 1 90 ? -18.389 -6.181 12.179 1.00 68.88 90 PHE A CA 1
ATOM 742 C C . PHE A 1 90 ? -18.579 -7.675 12.484 1.00 68.88 90 PHE A C 1
ATOM 744 O O . PHE A 1 90 ? -17.653 -8.401 12.827 1.00 68.88 90 PHE A O 1
ATOM 751 N N . LYS A 1 91 ? -19.824 -8.134 12.333 1.00 58.91 91 LYS A N 1
ATOM 752 C CA . LYS A 1 91 ? -20.195 -9.545 12.214 1.00 58.91 91 LYS A CA 1
ATOM 753 C C . LYS A 1 91 ? -19.852 -10.055 10.809 1.00 58.91 91 LYS A C 1
ATOM 755 O O . LYS A 1 91 ? -19.733 -9.267 9.869 1.00 58.91 91 LYS A O 1
ATOM 760 N N . ALA A 1 92 ? -19.838 -11.380 10.658 1.00 46.78 92 ALA A N 1
ATOM 761 C CA . ALA A 1 92 ? -19.743 -12.092 9.378 1.00 46.78 92 ALA A CA 1
ATOM 762 C C . ALA A 1 92 ? -20.726 -11.587 8.288 1.00 46.78 92 ALA A C 1
ATOM 764 O O . ALA A 1 92 ? -20.422 -11.671 7.100 1.00 46.78 92 ALA A O 1
ATOM 765 N N . ASP A 1 93 ? -21.860 -10.980 8.667 1.00 48.31 93 ASP A N 1
ATOM 766 C CA . ASP A 1 93 ? -22.858 -10.422 7.735 1.00 48.31 93 ASP A CA 1
ATOM 767 C C . ASP A 1 93 ? -22.336 -9.246 6.882 1.00 48.31 93 ASP A C 1
ATOM 769 O O . ASP A 1 93 ? -22.902 -8.937 5.832 1.00 48.31 93 ASP A O 1
ATOM 773 N N . ASN A 1 94 ? -21.225 -8.608 7.272 1.00 56.38 94 ASN A N 1
ATOM 774 C CA . ASN A 1 94 ? -20.619 -7.511 6.512 1.00 56.38 94 ASN A CA 1
ATOM 775 C C . ASN A 1 94 ? -19.745 -7.956 5.337 1.00 56.38 94 ASN A C 1
ATOM 777 O O . ASN A 1 94 ? -19.351 -7.097 4.542 1.00 56.38 94 ASN A O 1
ATOM 781 N N . PHE A 1 95 ? -19.554 -9.269 5.134 1.00 56.94 95 PHE A N 1
ATOM 782 C CA . PHE A 1 95 ? -19.126 -9.775 3.828 1.00 56.94 95 PHE A CA 1
ATOM 783 C C . PHE A 1 95 ? -19.995 -9.142 2.738 1.00 56.94 95 PHE A C 1
ATOM 785 O O . PHE A 1 95 ? -19.462 -8.686 1.738 1.00 56.94 95 PHE A O 1
ATOM 792 N N . ALA A 1 96 ? -21.305 -8.969 2.972 1.00 60.53 96 ALA A N 1
ATOM 793 C CA . ALA A 1 96 ? -22.251 -8.371 2.033 1.00 60.53 96 ALA A CA 1
ATOM 794 C C . ALA A 1 96 ? -21.860 -6.979 1.490 1.00 60.53 96 ALA A C 1
ATOM 796 O O . ALA A 1 96 ? -22.239 -6.681 0.357 1.00 60.53 96 ALA A O 1
ATOM 797 N N . LEU A 1 97 ? -21.079 -6.170 2.216 1.00 69.06 97 LEU A N 1
ATOM 798 C CA . LEU A 1 97 ? -20.684 -4.821 1.785 1.00 69.06 97 LEU A CA 1
ATOM 799 C C . LEU A 1 97 ? -19.498 -4.796 0.815 1.00 69.06 97 LEU A C 1
ATOM 801 O O . LEU A 1 97 ? -19.298 -3.787 0.142 1.00 69.06 97 LEU A O 1
ATOM 805 N N . LEU A 1 98 ? -18.725 -5.881 0.717 1.00 78.88 98 LEU A N 1
ATOM 806 C CA . LEU A 1 98 ? -17.655 -5.956 -0.273 1.00 78.88 98 LEU A CA 1
ATOM 807 C C . LEU A 1 98 ? -18.238 -6.033 -1.696 1.00 78.88 98 LEU A C 1
ATOM 809 O O . LEU A 1 98 ? -19.225 -6.753 -1.923 1.00 78.88 98 LEU A O 1
ATOM 813 N N . PRO A 1 99 ? -17.629 -5.339 -2.674 1.00 82.12 99 PRO A N 1
ATOM 814 C CA . PRO A 1 99 ? -17.912 -5.545 -4.088 1.00 82.12 99 PRO A CA 1
ATOM 815 C C . PRO A 1 99 ? -17.877 -7.034 -4.440 1.00 82.12 99 PRO A C 1
ATOM 817 O O . PRO A 1 99 ? -17.027 -7.779 -3.952 1.00 82.12 99 PRO A O 1
ATOM 820 N N . LYS A 1 100 ? -18.798 -7.483 -5.301 1.00 81.25 100 LYS A N 1
ATOM 821 C CA . LYS A 1 100 ? -18.891 -8.902 -5.688 1.00 81.25 100 LYS A CA 1
ATOM 822 C C . LYS A 1 100 ? -17.565 -9.433 -6.246 1.00 81.25 100 LYS A C 1
ATOM 824 O O . LYS A 1 100 ? -17.146 -10.516 -5.872 1.00 81.25 100 LYS A O 1
ATOM 829 N N . VAL A 1 101 ? -16.878 -8.623 -7.050 1.00 81.25 101 VAL A N 1
ATOM 830 C CA . VAL A 1 101 ? -15.562 -8.959 -7.614 1.00 81.25 101 VAL A CA 1
ATOM 831 C C . VAL A 1 101 ? -14.549 -9.298 -6.518 1.00 81.25 101 VAL A C 1
ATOM 833 O O . VAL A 1 101 ? -13.814 -10.268 -6.648 1.00 81.25 101 VAL A O 1
ATOM 836 N N . ILE A 1 102 ? -14.540 -8.541 -5.417 1.00 84.69 102 ILE A N 1
ATOM 837 C CA . ILE A 1 102 ? -13.634 -8.781 -4.290 1.00 84.69 102 ILE A CA 1
ATOM 838 C C . ILE A 1 102 ? -14.044 -10.037 -3.527 1.00 84.69 102 ILE A C 1
ATOM 840 O O . ILE A 1 102 ? -13.187 -10.851 -3.207 1.00 84.69 102 ILE A O 1
ATOM 844 N N . LYS A 1 103 ? -15.343 -10.239 -3.284 1.00 83.12 103 LYS A N 1
ATOM 845 C CA . LYS A 1 103 ? -15.858 -11.458 -2.635 1.00 83.12 103 LYS A CA 1
ATOM 846 C C . LYS A 1 103 ? -15.448 -12.731 -3.368 1.00 83.12 103 LYS A C 1
ATOM 848 O O . LYS A 1 103 ? -15.046 -13.694 -2.726 1.00 83.12 103 LYS A O 1
ATOM 853 N N . ASP A 1 104 ? -15.553 -12.715 -4.694 1.00 82.94 104 ASP A N 1
ATOM 854 C CA . ASP A 1 104 ? -15.231 -13.864 -5.543 1.00 82.94 104 ASP A CA 1
ATOM 855 C C . ASP A 1 104 ? -13.714 -14.144 -5.550 1.00 82.94 104 ASP A C 1
ATOM 857 O O . ASP A 1 104 ? -13.290 -15.289 -5.677 1.00 82.94 104 ASP A O 1
ATOM 861 N N . LYS A 1 105 ? -12.896 -13.098 -5.371 1.00 84.88 105 LYS A N 1
ATOM 862 C CA . LYS A 1 105 ? -11.428 -13.141 -5.395 1.00 84.88 105 LYS A CA 1
ATOM 863 C C . LYS A 1 105 ? -10.799 -13.481 -4.037 1.00 84.88 105 LYS A C 1
ATOM 865 O O . LYS A 1 105 ? -9.862 -14.268 -3.974 1.00 84.88 105 LYS A O 1
ATOM 870 N N . ILE A 1 106 ? -11.306 -12.923 -2.938 1.00 85.62 106 ILE A N 1
ATOM 871 C CA . ILE A 1 106 ? -10.638 -12.937 -1.623 1.00 85.62 106 ILE A CA 1
ATOM 872 C C . ILE A 1 106 ? -10.488 -14.335 -1.009 1.00 85.62 106 ILE A C 1
ATOM 874 O O . ILE A 1 106 ? -9.582 -14.565 -0.208 1.00 85.62 106 ILE A O 1
ATOM 878 N N . GLY A 1 107 ? -11.344 -15.279 -1.415 1.00 82.12 107 GLY A N 1
ATOM 879 C CA . GLY A 1 107 ? -11.233 -16.690 -1.041 1.00 82.12 107 GLY A CA 1
ATOM 880 C C . GLY A 1 107 ? -10.027 -17.405 -1.662 1.00 82.12 107 GLY A C 1
ATOM 881 O O . GLY A 1 107 ? -9.665 -18.478 -1.196 1.00 82.12 107 GLY A O 1
ATOM 882 N N . GLY A 1 108 ? -9.394 -16.820 -2.685 1.00 85.19 108 GLY A N 1
ATOM 883 C CA . GLY A 1 108 ? -8.160 -17.334 -3.283 1.00 85.19 108 GLY A CA 1
ATOM 884 C C . GLY A 1 108 ? -6.897 -17.040 -2.467 1.00 85.19 108 GLY A C 1
ATOM 885 O O . GLY A 1 108 ? -5.850 -17.604 -2.764 1.00 85.19 108 GLY A O 1
ATOM 886 N N . ILE A 1 109 ? -6.972 -16.181 -1.444 1.00 87.06 109 ILE A N 1
ATOM 887 C CA . ILE A 1 109 ? -5.838 -15.910 -0.553 1.00 87.06 109 ILE A CA 1
ATOM 888 C C . ILE A 1 109 ? -5.691 -17.091 0.410 1.00 87.06 109 ILE A C 1
ATOM 890 O O . ILE A 1 109 ? -6.486 -17.250 1.336 1.00 87.06 109 ILE A O 1
ATOM 894 N N . ASP A 1 110 ? -4.658 -17.900 0.185 1.00 86.62 110 ASP A N 1
ATOM 895 C CA . ASP A 1 110 ? -4.349 -19.136 0.917 1.00 86.62 110 ASP A CA 1
ATOM 896 C C . ASP A 1 110 ? -3.126 -19.015 1.846 1.00 86.62 110 ASP A C 1
ATOM 898 O O . ASP A 1 110 ? -2.792 -19.936 2.595 1.00 86.62 110 ASP A O 1
ATOM 902 N N . LYS A 1 111 ? -2.463 -17.858 1.823 1.00 86.44 111 LYS A N 1
ATOM 903 C CA . LYS A 1 111 ? -1.271 -17.541 2.612 1.00 86.44 111 LYS A CA 1
ATOM 904 C C . LYS A 1 111 ? -1.530 -16.337 3.500 1.00 86.44 111 LYS A C 1
ATOM 906 O O . LYS A 1 111 ? -2.221 -15.405 3.100 1.00 86.44 111 LYS A O 1
ATOM 911 N N . SER A 1 112 ? -0.879 -16.324 4.664 1.00 90.00 112 SER A N 1
ATOM 912 C CA . SER A 1 112 ? -0.888 -15.161 5.553 1.00 90.00 112 SER A CA 1
ATOM 913 C C . SER A 1 112 ? -0.396 -13.908 4.817 1.00 90.00 112 SER A C 1
ATOM 915 O O . SER A 1 112 ? 0.559 -13.965 4.028 1.00 90.00 112 SER A O 1
ATOM 917 N N . ILE A 1 113 ? -1.087 -12.799 5.051 1.00 91.94 113 ILE A N 1
ATOM 918 C CA . ILE A 1 113 ? -0.819 -11.466 4.517 1.00 91.94 113 ILE A CA 1
ATOM 919 C C . ILE A 1 113 ? -0.721 -10.518 5.703 1.00 91.94 113 ILE A C 1
ATOM 921 O O . ILE A 1 113 ? -1.560 -10.568 6.600 1.00 91.94 113 ILE A O 1
ATOM 925 N N . SER A 1 114 ? 0.277 -9.640 5.687 1.00 94.06 114 SER A N 1
ATOM 926 C CA . SER A 1 114 ? 0.436 -8.587 6.689 1.00 94.06 114 SER A CA 1
ATOM 927 C C . SER A 1 114 ? 0.413 -7.233 6.000 1.00 94.06 114 SER A C 1
ATOM 929 O O . SER A 1 114 ? 1.309 -6.910 5.219 1.00 94.06 114 SER A O 1
ATOM 931 N N . LEU A 1 115 ? -0.632 -6.463 6.280 1.00 96.75 115 LEU A N 1
ATOM 932 C CA . LEU A 1 115 ? -0.816 -5.097 5.818 1.00 96.75 115 LEU A CA 1
ATOM 933 C C . LEU A 1 115 ? -0.519 -4.128 6.954 1.00 96.75 115 LEU A C 1
ATOM 935 O O . LEU A 1 115 ? -0.980 -4.326 8.078 1.00 96.75 115 LEU A O 1
ATOM 939 N N . ARG A 1 116 ? 0.182 -3.041 6.642 1.00 97.56 116 ARG A N 1
ATOM 940 C CA . ARG A 1 116 ? 0.344 -1.903 7.553 1.00 97.56 116 ARG A CA 1
ATOM 941 C C . ARG A 1 116 ? -0.274 -0.673 6.917 1.00 97.56 116 ARG A C 1
ATOM 943 O O . ARG A 1 116 ? 0.107 -0.289 5.819 1.00 97.56 116 ARG A O 1
ATOM 950 N N . LEU A 1 117 ? -1.237 -0.062 7.587 1.00 97.81 117 LEU A N 1
ATOM 951 C CA . LEU A 1 117 ? -1.892 1.159 7.145 1.00 97.81 117 LEU A CA 1
ATOM 952 C C . LEU A 1 117 ? -1.459 2.310 8.050 1.00 97.81 117 LEU A C 1
ATOM 954 O O . LEU A 1 117 ? -1.830 2.358 9.220 1.00 97.81 117 LEU A O 1
ATOM 958 N N . PHE A 1 118 ? -0.731 3.267 7.487 1.00 97.81 118 PHE A N 1
ATOM 959 C CA . PHE A 1 118 ? -0.380 4.512 8.155 1.00 97.81 118 PHE A CA 1
ATOM 960 C C . PHE A 1 118 ? -1.487 5.550 7.976 1.00 97.81 118 PHE A C 1
ATOM 962 O O . PHE A 1 118 ? -1.925 5.831 6.856 1.00 97.81 118 PHE A O 1
ATOM 969 N N . ILE A 1 119 ? -1.904 6.148 9.090 1.00 97.56 119 ILE A N 1
ATOM 970 C CA . ILE A 1 119 ? -2.935 7.186 9.185 1.00 97.56 119 ILE A CA 1
ATOM 971 C C . ILE A 1 119 ? -2.480 8.340 10.087 1.00 97.56 119 ILE A C 1
ATOM 973 O O . ILE A 1 119 ? -1.414 8.298 10.699 1.00 97.56 119 ILE A O 1
ATOM 977 N N . SER A 1 120 ? -3.312 9.373 10.192 1.00 94.06 120 SER A N 1
ATOM 978 C CA . SER A 1 120 ? -3.258 10.355 11.277 1.00 94.06 120 SER A CA 1
ATOM 979 C C . SER A 1 120 ? -4.670 10.800 11.640 1.00 94.06 120 SER A C 1
ATOM 981 O O . SER A 1 120 ? -5.568 10.774 10.799 1.00 94.06 120 SER A O 1
ATOM 983 N N . GLN A 1 121 ? -4.873 11.251 12.879 1.00 85.44 121 GLN A N 1
ATOM 984 C CA . GLN A 1 121 ? -6.199 11.652 13.376 1.00 85.44 121 GLN A CA 1
ATOM 985 C C . GLN A 1 121 ? -6.849 12.786 12.557 1.00 85.44 121 GLN A C 1
ATOM 987 O O . GLN A 1 121 ? -8.069 12.826 12.407 1.00 85.44 121 GLN A O 1
ATOM 992 N N . ASN A 1 122 ? -6.039 13.675 11.970 1.00 85.56 122 ASN A N 1
ATOM 993 C CA . ASN A 1 122 ? -6.501 14.840 11.202 1.00 85.56 122 ASN A CA 1
ATOM 994 C C . ASN A 1 122 ? -6.651 14.574 9.692 1.00 85.56 122 ASN A C 1
ATOM 996 O O . ASN A 1 122 ? -6.942 15.485 8.917 1.00 85.56 122 ASN A O 1
ATOM 1000 N N . CYS A 1 123 ? -6.421 13.342 9.244 1.00 90.50 123 CYS A N 1
ATOM 1001 C CA . CYS A 1 123 ? -6.471 12.972 7.837 1.00 90.50 123 CYS A CA 1
ATOM 1002 C C . CYS A 1 123 ? -7.917 12.729 7.380 1.00 90.50 123 CYS A C 1
ATOM 1004 O O . CYS A 1 123 ? -8.525 11.715 7.712 1.00 90.50 123 CYS A O 1
ATOM 1006 N N . ALA A 1 124 ? -8.461 13.612 6.539 1.00 89.06 124 ALA A N 1
ATOM 1007 C CA . ALA A 1 124 ? -9.838 13.485 6.043 1.00 89.06 124 ALA A CA 1
ATOM 1008 C C . ALA A 1 124 ? -10.080 12.236 5.165 1.00 89.06 124 ALA A C 1
ATOM 1010 O O . ALA A 1 124 ? -11.220 11.796 5.007 1.00 89.06 124 ALA A O 1
ATOM 1011 N N . HIS A 1 125 ? -9.021 11.666 4.584 1.00 91.81 125 HIS A N 1
ATOM 1012 C CA . HIS A 1 125 ? -9.099 10.539 3.650 1.00 91.81 125 HIS A CA 1
ATOM 1013 C C . HIS A 1 125 ? -8.857 9.170 4.304 1.00 91.81 125 HIS A C 1
ATOM 1015 O O . HIS A 1 125 ? -9.339 8.155 3.802 1.00 91.81 125 HIS A O 1
ATOM 1021 N N . CYS A 1 126 ? -8.173 9.140 5.447 1.00 95.06 126 CYS A N 1
ATOM 1022 C CA . CYS A 1 126 ? -7.796 7.923 6.160 1.00 95.06 126 CYS A CA 1
ATOM 1023 C C . CYS A 1 126 ? -8.995 7.059 6.605 1.00 95.06 126 CYS A C 1
ATOM 1025 O O . CYS A 1 126 ? -8.946 5.845 6.381 1.00 95.06 126 CYS A O 1
ATOM 1027 N N . PRO A 1 127 ? -10.138 7.630 7.049 1.00 94.38 127 PRO A N 1
ATOM 1028 C CA . PRO A 1 127 ? -11.294 6.833 7.457 1.00 94.38 127 PRO A CA 1
ATOM 1029 C C . PRO A 1 127 ? -11.891 5.966 6.349 1.00 94.38 127 PRO A C 1
ATOM 1031 O O . PRO A 1 127 ? -12.651 5.040 6.636 1.00 94.38 127 PRO A O 1
ATOM 1034 N N . ARG A 1 128 ? -11.637 6.294 5.076 1.00 92.81 128 ARG A N 1
ATOM 1035 C CA . ARG A 1 128 ? -12.074 5.463 3.952 1.00 92.81 128 ARG A CA 1
ATOM 1036 C C . ARG A 1 128 ? -11.182 4.231 3.823 1.00 92.81 128 ARG A C 1
ATOM 1038 O O . ARG A 1 128 ? -11.704 3.123 3.875 1.00 92.81 128 ARG A O 1
ATOM 1045 N N . SER A 1 129 ? -9.864 4.421 3.761 1.00 94.19 129 SER A N 1
ATOM 1046 C CA . SER A 1 129 ? -8.896 3.320 3.665 1.00 94.19 129 SER A CA 1
ATOM 1047 C C . SER A 1 129 ? -8.973 2.374 4.864 1.00 94.19 129 SER A C 1
ATOM 1049 O O . SER A 1 129 ? -8.927 1.160 4.686 1.00 94.19 129 SER A O 1
ATOM 1051 N N . VAL A 1 130 ? -9.181 2.907 6.075 1.00 94.94 130 VAL A N 1
ATOM 1052 C CA . VAL A 1 130 ? -9.375 2.094 7.286 1.00 94.94 130 VAL A CA 1
ATOM 1053 C C . VAL A 1 130 ? -10.587 1.173 7.143 1.00 94.94 130 VAL A C 1
ATOM 1055 O O . VAL A 1 130 ? -10.474 -0.030 7.361 1.00 94.94 130 VAL A O 1
ATOM 1058 N N . ARG A 1 131 ? -11.742 1.701 6.720 1.00 92.62 131 ARG A N 1
ATOM 1059 C CA . ARG A 1 131 ? -12.950 0.882 6.520 1.00 92.62 131 ARG A CA 1
ATOM 1060 C C . ARG A 1 131 ? -12.762 -0.184 5.454 1.00 92.62 131 ARG A C 1
ATOM 1062 O O . ARG A 1 131 ? -13.207 -1.313 5.643 1.00 92.62 131 ARG A O 1
ATOM 1069 N N . ASP A 1 132 ? -12.151 0.185 4.335 1.00 91.56 132 ASP A N 1
ATOM 1070 C CA . ASP A 1 132 ? -11.973 -0.724 3.208 1.00 91.56 132 ASP A CA 1
ATOM 1071 C C . ASP A 1 132 ? -11.042 -1.886 3.582 1.00 91.56 132 ASP A C 1
ATOM 1073 O O . ASP A 1 132 ? -11.383 -3.041 3.327 1.00 91.56 132 ASP A O 1
ATOM 1077 N N . LEU A 1 133 ? -9.947 -1.617 4.299 1.00 94.00 133 LEU A N 1
ATOM 1078 C CA . LEU A 1 133 ? -9.016 -2.657 4.740 1.00 94.00 133 LEU A CA 1
ATOM 1079 C C . LEU A 1 133 ? -9.542 -3.504 5.905 1.00 94.00 133 LEU A C 1
ATOM 1081 O O . LEU A 1 133 ? -9.331 -4.715 5.902 1.00 94.00 133 LEU A O 1
ATOM 1085 N N . ILE A 1 134 ? -10.294 -2.932 6.853 1.00 92.81 134 ILE A N 1
ATOM 1086 C CA . ILE A 1 134 ? -10.963 -3.720 7.907 1.00 92.81 134 ILE A CA 1
ATOM 1087 C C . ILE A 1 134 ? -11.914 -4.750 7.293 1.00 92.81 134 ILE A C 1
ATOM 1089 O O . ILE A 1 134 ? -11.976 -5.890 7.741 1.00 92.81 134 ILE A O 1
ATOM 1093 N N . ARG A 1 135 ? -12.638 -4.393 6.225 1.00 90.06 135 ARG A N 1
ATOM 1094 C CA . ARG A 1 135 ? -13.520 -5.350 5.535 1.00 90.06 135 ARG A CA 1
ATOM 1095 C C . ARG A 1 135 ? -12.756 -6.555 4.988 1.00 90.06 135 ARG A C 1
ATOM 1097 O O . ARG A 1 135 ? -13.323 -7.645 4.974 1.00 90.06 135 ARG A O 1
ATOM 1104 N N . LEU A 1 136 ? -11.500 -6.382 4.568 1.00 90.69 136 LEU A N 1
ATOM 1105 C CA . LEU A 1 136 ? -10.663 -7.496 4.120 1.00 90.69 136 LEU A CA 1
ATOM 1106 C C . LEU A 1 136 ? -10.310 -8.441 5.272 1.00 90.69 136 LEU A C 1
ATOM 1108 O O . LEU A 1 136 ? -10.428 -9.651 5.098 1.00 90.69 136 LEU A O 1
ATOM 1112 N N . THR A 1 137 ? -9.947 -7.911 6.446 1.00 90.56 137 THR A N 1
ATOM 1113 C CA . THR A 1 137 ? -9.591 -8.744 7.612 1.00 90.56 137 THR A CA 1
ATOM 1114 C C . THR A 1 137 ? -10.772 -9.573 8.114 1.00 90.56 137 THR A C 1
ATOM 1116 O O . THR A 1 137 ? -10.601 -10.698 8.574 1.00 90.56 137 THR A O 1
ATOM 1119 N N . ILE A 1 138 ? -11.993 -9.056 7.977 1.00 86.56 138 ILE A N 1
ATOM 1120 C CA . ILE A 1 138 ? -13.221 -9.795 8.305 1.00 86.56 138 ILE A CA 1
ATOM 1121 C C . ILE A 1 138 ? -13.515 -10.874 7.262 1.00 86.56 138 ILE A C 1
ATOM 1123 O O . ILE A 1 138 ? -14.017 -11.945 7.594 1.00 86.56 138 ILE A O 1
ATOM 1127 N N . ALA A 1 139 ? -13.260 -10.575 5.989 1.00 86.88 139 ALA A N 1
ATOM 1128 C CA . ALA A 1 139 ? -13.569 -11.478 4.891 1.00 86.88 139 ALA A CA 1
ATOM 1129 C C . ALA A 1 139 ? -12.585 -12.650 4.779 1.00 86.88 139 ALA A C 1
ATOM 1131 O O . ALA A 1 139 ? -12.976 -13.710 4.291 1.00 86.88 139 ALA A O 1
ATOM 1132 N N . ASN A 1 140 ? -11.337 -12.483 5.223 1.00 88.94 140 ASN A N 1
ATOM 1133 C CA . ASN A 1 140 ? -10.351 -13.555 5.275 1.00 88.94 140 ASN A CA 1
ATOM 1134 C C . ASN A 1 140 ? -9.410 -13.372 6.480 1.00 88.94 140 ASN A C 1
ATOM 1136 O O . ASN A 1 140 ? -8.634 -12.418 6.532 1.00 88.94 140 ASN A O 1
ATOM 1140 N N . GLU A 1 141 ? -9.448 -14.321 7.422 1.00 90.25 141 GLU A N 1
ATOM 1141 C CA . GLU A 1 141 ? -8.637 -14.301 8.652 1.00 90.25 141 GLU A CA 1
ATOM 1142 C C . GLU A 1 141 ? -7.121 -14.346 8.391 1.00 90.25 141 GLU A C 1
ATOM 1144 O O . GLU A 1 141 ? -6.337 -13.994 9.270 1.00 90.25 141 GLU A O 1
ATOM 1149 N N . LEU A 1 142 ? -6.690 -14.749 7.190 1.00 92.38 142 LEU A N 1
ATOM 1150 C CA . LEU A 1 142 ? -5.281 -14.732 6.791 1.00 92.38 142 LEU A CA 1
ATOM 1151 C C . LEU A 1 142 ? -4.761 -13.320 6.494 1.00 92.38 142 LEU A C 1
ATOM 1153 O O . LEU A 1 142 ? -3.549 -13.137 6.393 1.00 92.38 142 LEU A O 1
ATOM 1157 N N . ILE A 1 143 ? -5.644 -12.330 6.348 1.00 94.19 143 ILE A N 1
ATOM 1158 C CA . ILE A 1 143 ? -5.263 -10.932 6.154 1.00 94.19 143 ILE A CA 1
ATOM 115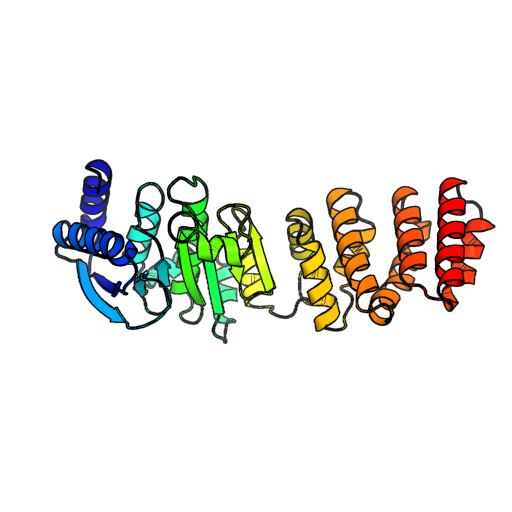9 C C . ILE A 1 143 ? -5.163 -10.269 7.523 1.00 94.19 143 ILE A C 1
ATOM 1161 O O . ILE A 1 143 ? -6.174 -10.019 8.178 1.00 94.19 143 ILE A O 1
ATOM 1165 N N . ASN A 1 144 ? -3.935 -9.971 7.931 1.00 95.94 144 ASN A N 1
ATOM 1166 C CA . ASN A 1 144 ? -3.606 -9.230 9.140 1.00 95.94 144 ASN A CA 1
ATOM 1167 C C . ASN A 1 144 ? -3.428 -7.755 8.793 1.00 95.94 144 ASN A C 1
ATOM 1169 O O . ASN A 1 144 ? -2.755 -7.430 7.815 1.00 95.94 144 ASN A O 1
ATOM 1173 N N . LEU A 1 145 ? -4.017 -6.870 9.591 1.00 97.44 145 LEU A N 1
ATOM 1174 C CA . LEU A 1 145 ? -3.922 -5.427 9.412 1.00 97.44 145 LEU A CA 1
ATOM 1175 C C . LEU A 1 145 ? -3.455 -4.752 10.697 1.00 97.44 145 LEU A C 1
ATOM 1177 O O . LEU A 1 145 ? -4.107 -4.848 11.738 1.00 97.44 145 LEU A O 1
ATOM 1181 N N . GLU A 1 146 ? -2.376 -3.992 10.577 1.00 98.00 146 GLU A N 1
ATOM 1182 C CA . GLU A 1 146 ? -1.921 -3.042 11.584 1.00 98.00 146 GLU A CA 1
ATOM 1183 C C . GLU A 1 146 ? -2.300 -1.630 11.135 1.00 98.00 146 GLU A C 1
ATOM 1185 O O . GLU A 1 146 ? -1.887 -1.170 10.071 1.00 98.00 146 GLU A O 1
ATOM 1190 N N . ILE A 1 147 ? -3.094 -0.928 11.936 1.00 98.06 147 ILE A N 1
ATOM 1191 C CA . ILE A 1 147 ? -3.450 0.473 11.702 1.00 98.06 147 ILE A CA 1
ATOM 1192 C C . ILE A 1 147 ? -2.580 1.330 12.607 1.00 98.06 147 ILE A C 1
ATOM 1194 O O . ILE A 1 147 ? -2.671 1.236 13.830 1.00 98.06 147 ILE A O 1
ATOM 1198 N N . ILE A 1 148 ? -1.741 2.166 12.008 1.00 98.19 148 ILE A N 1
ATOM 1199 C CA . ILE A 1 148 ? -0.668 2.888 12.683 1.00 98.19 148 ILE A CA 1
ATOM 1200 C C . ILE A 1 148 ? -0.905 4.386 12.537 1.00 98.19 148 ILE A C 1
ATOM 1202 O O . ILE A 1 148 ? -0.911 4.923 11.432 1.00 98.19 148 ILE A O 1
ATOM 1206 N N . ASP A 1 149 ? -1.061 5.089 13.655 1.00 97.50 149 ASP A N 1
ATOM 1207 C CA . ASP A 1 149 ? -1.009 6.547 13.648 1.00 97.50 149 ASP A CA 1
ATOM 1208 C C . ASP A 1 149 ? 0.452 6.988 13.515 1.00 97.50 149 ASP A C 1
ATOM 1210 O O . ASP A 1 149 ? 1.221 6.943 14.477 1.00 97.50 149 ASP A O 1
ATOM 1214 N N . GLY A 1 150 ? 0.832 7.431 12.314 1.00 96.12 150 GLY A N 1
ATOM 1215 C CA . GLY A 1 150 ? 2.194 7.856 11.995 1.00 96.12 150 GLY A CA 1
ATOM 1216 C C . GLY A 1 150 ? 2.633 9.125 12.728 1.00 96.12 150 GLY A C 1
ATOM 1217 O O . GLY A 1 150 ? 3.818 9.435 12.748 1.00 96.12 150 GLY A O 1
ATOM 1218 N N . THR A 1 151 ? 1.712 9.857 13.361 1.00 94.38 151 THR A N 1
ATOM 1219 C CA . THR A 1 151 ? 2.052 10.996 14.228 1.00 94.38 151 THR A CA 1
ATOM 1220 C C . THR A 1 151 ? 2.306 10.559 15.668 1.00 94.38 151 THR A C 1
ATOM 1222 O O . THR A 1 151 ? 3.136 11.149 16.362 1.00 94.38 151 THR A O 1
ATOM 1225 N N . LEU A 1 152 ? 1.629 9.498 16.116 1.00 95.56 152 LEU A N 1
ATOM 1226 C CA . LEU A 1 152 ? 1.823 8.906 17.439 1.00 95.56 152 LEU A CA 1
ATOM 1227 C C . LEU A 1 152 ? 3.045 7.975 17.475 1.00 95.56 152 LEU A C 1
ATOM 1229 O O . LEU A 1 152 ? 3.768 7.953 18.474 1.00 95.56 152 LEU A O 1
ATOM 1233 N N . PHE A 1 153 ? 3.276 7.240 16.388 1.00 96.25 153 PHE A N 1
ATOM 1234 C CA . PHE A 1 153 ? 4.392 6.319 16.161 1.00 96.25 153 PHE A CA 1
ATOM 1235 C C . PHE A 1 153 ? 5.291 6.818 15.026 1.00 96.25 153 PHE A C 1
ATOM 1237 O O . PHE A 1 153 ? 5.508 6.139 14.022 1.00 96.25 153 PHE A O 1
ATOM 1244 N N . TRP A 1 154 ? 5.799 8.042 15.191 1.00 94.38 154 TRP A N 1
ATOM 1245 C CA . TRP A 1 154 ? 6.608 8.746 14.191 1.00 94.38 154 TRP A CA 1
ATOM 1246 C C . TRP A 1 154 ? 7.864 7.976 13.782 1.00 94.38 154 TRP A C 1
ATOM 1248 O O . TRP A 1 154 ? 8.285 8.054 12.632 1.00 94.38 154 TRP A O 1
ATOM 1258 N N . GLU A 1 155 ? 8.445 7.205 14.697 1.00 95.44 155 GLU A N 1
ATOM 1259 C CA . GLU A 1 155 ? 9.617 6.387 14.425 1.00 95.44 155 GLU A CA 1
ATOM 1260 C C . GLU A 1 155 ? 9.310 5.258 13.433 1.00 95.44 155 GLU A C 1
ATOM 1262 O O . GLU A 1 155 ? 10.128 4.980 12.560 1.00 95.44 155 GLU A O 1
ATOM 1267 N N . LEU A 1 156 ? 8.109 4.666 13.494 1.00 94.75 156 LEU A N 1
ATOM 1268 C CA . LEU A 1 156 ? 7.677 3.665 12.517 1.00 94.75 156 LEU A CA 1
ATOM 1269 C C . LEU A 1 156 ? 7.454 4.314 11.151 1.00 94.75 156 LEU A C 1
ATOM 1271 O O . LEU A 1 156 ? 7.883 3.781 10.135 1.00 94.75 156 LEU A O 1
ATOM 1275 N N . ALA A 1 157 ? 6.825 5.492 11.130 1.00 95.00 157 ALA A N 1
ATOM 1276 C CA . ALA A 1 157 ? 6.605 6.237 9.895 1.00 95.00 157 ALA A CA 1
ATOM 1277 C C . ALA A 1 157 ? 7.927 6.676 9.241 1.00 95.00 157 ALA A C 1
ATOM 1279 O O . ALA A 1 157 ? 8.035 6.679 8.018 1.00 95.00 157 ALA A O 1
ATOM 1280 N N . GLN A 1 158 ? 8.942 7.017 10.040 1.00 94.12 158 GLN A N 1
ATOM 1281 C CA . GLN A 1 158 ? 10.264 7.384 9.540 1.00 94.12 158 GLN A CA 1
ATOM 1282 C C . GLN A 1 158 ? 11.013 6.188 8.945 1.00 94.12 158 GLN A C 1
ATOM 1284 O O . GLN A 1 158 ? 11.599 6.326 7.875 1.00 94.12 158 GLN A O 1
ATOM 1289 N N . VAL A 1 159 ? 11.005 5.032 9.620 1.00 92.50 159 VAL A N 1
ATOM 1290 C CA . VAL A 1 159 ? 11.654 3.806 9.117 1.00 92.50 159 VAL A CA 1
ATOM 1291 C C . VAL A 1 159 ? 11.082 3.405 7.759 1.00 92.50 159 VAL A C 1
ATOM 1293 O O . VAL A 1 159 ? 11.827 3.016 6.866 1.00 92.50 159 VAL A O 1
ATOM 1296 N N . GLU A 1 160 ? 9.773 3.565 7.591 1.00 92.12 160 GLU A N 1
ATOM 1297 C CA . GLU A 1 160 ? 9.063 3.254 6.352 1.00 92.12 160 GLU A CA 1
ATOM 1298 C C . GLU A 1 160 ? 9.034 4.411 5.344 1.00 92.12 160 GLU A C 1
ATOM 1300 O O . GLU A 1 160 ? 8.320 4.323 4.347 1.00 92.12 160 GLU A O 1
ATOM 1305 N N . ASP A 1 161 ? 9.749 5.512 5.589 1.00 90.94 161 ASP A N 1
ATOM 1306 C CA . ASP A 1 161 ? 9.771 6.699 4.723 1.00 90.94 161 ASP A CA 1
ATOM 1307 C C . ASP A 1 161 ? 8.359 7.153 4.282 1.00 90.94 161 ASP A C 1
ATOM 1309 O O . ASP A 1 161 ? 8.040 7.305 3.099 1.00 90.94 161 ASP A O 1
ATOM 1313 N N . ILE A 1 162 ? 7.434 7.272 5.240 1.00 92.69 162 ILE A N 1
ATOM 1314 C CA . ILE A 1 162 ? 6.047 7.664 4.961 1.00 92.69 162 ILE A CA 1
ATOM 1315 C C . ILE A 1 162 ? 5.985 9.165 4.663 1.00 92.69 162 ILE A C 1
ATOM 1317 O O . ILE A 1 162 ? 6.077 10.001 5.560 1.00 92.69 162 ILE A O 1
ATOM 1321 N N . GLN A 1 163 ? 5.763 9.500 3.391 1.00 87.56 163 GLN A N 1
ATOM 1322 C CA . GLN A 1 163 ? 5.687 10.886 2.909 1.00 87.56 163 GLN A CA 1
ATOM 1323 C C . GLN A 1 163 ? 4.254 11.446 2.868 1.00 87.56 163 GLN A C 1
ATOM 1325 O O . GLN A 1 163 ? 4.054 12.660 2.873 1.00 87.56 163 GLN A O 1
ATOM 1330 N N . CYS A 1 164 ? 3.236 10.583 2.822 1.00 90.81 164 CYS A N 1
ATOM 1331 C CA . CYS A 1 164 ? 1.834 10.996 2.761 1.00 90.81 164 CYS A CA 1
ATOM 1332 C C . CYS A 1 164 ? 0.898 9.983 3.435 1.00 90.81 164 CYS A C 1
ATOM 1334 O O . CYS A 1 164 ? 1.292 8.859 3.749 1.00 90.81 164 CYS A O 1
ATOM 1336 N N . LEU A 1 165 ? -0.346 10.397 3.687 1.00 93.06 165 LEU A N 1
ATOM 1337 C CA . LEU A 1 165 ? -1.358 9.602 4.383 1.00 93.06 165 LEU A CA 1
ATOM 1338 C C . LEU A 1 165 ? -2.711 9.667 3.641 1.00 93.06 165 LEU A C 1
ATOM 1340 O O . LEU A 1 165 ? -3.054 10.733 3.123 1.00 93.06 165 LEU A O 1
ATOM 1344 N N . PRO A 1 166 ? -3.519 8.590 3.644 1.00 96.44 166 PRO A N 1
ATOM 1345 C CA . PRO A 1 166 ? -3.168 7.259 4.143 1.00 96.44 166 PRO A CA 1
ATOM 1346 C C . PRO A 1 166 ? -2.094 6.600 3.267 1.00 96.44 166 PRO A C 1
ATOM 1348 O O . PRO A 1 166 ? -2.034 6.870 2.073 1.00 96.44 166 PRO A O 1
ATOM 1351 N N . THR A 1 167 ? -1.257 5.745 3.853 1.00 95.44 167 THR A N 1
ATOM 1352 C CA . THR A 1 167 ? -0.323 4.901 3.088 1.00 95.44 167 THR A CA 1
ATOM 1353 C C . THR A 1 167 ? -0.477 3.452 3.523 1.00 95.44 167 THR A C 1
ATOM 1355 O O . THR A 1 167 ? -0.379 3.154 4.711 1.00 95.44 167 THR A O 1
ATOM 1358 N N . VAL A 1 168 ? -0.728 2.558 2.571 1.00 95.75 168 VAL A N 1
ATOM 1359 C CA . VAL A 1 168 ? -0.843 1.112 2.798 1.00 95.75 168 VAL A CA 1
ATOM 1360 C C . VAL A 1 168 ? 0.455 0.450 2.372 1.00 95.75 168 VAL A C 1
ATOM 1362 O O . VAL A 1 168 ? 0.929 0.701 1.269 1.00 95.75 168 VAL A O 1
ATOM 1365 N N . LEU A 1 169 ? 0.999 -0.412 3.222 1.00 93.12 169 LEU A N 1
ATOM 1366 C CA . LEU A 1 169 ? 2.155 -1.246 2.934 1.00 93.12 169 LEU A CA 1
ATOM 1367 C C . LEU A 1 169 ? 1.763 -2.721 2.951 1.00 93.12 169 LEU A C 1
ATOM 1369 O O . LEU A 1 169 ? 1.029 -3.159 3.840 1.00 93.12 169 LEU A O 1
ATOM 1373 N N . PHE A 1 170 ? 2.304 -3.490 2.012 1.00 90.56 170 PHE A N 1
ATOM 1374 C CA . PHE A 1 170 ? 2.263 -4.949 2.015 1.00 90.56 170 PHE A CA 1
ATOM 1375 C C . PHE A 1 170 ? 3.677 -5.488 1.763 1.00 90.56 170 PHE A C 1
ATOM 1377 O O . PHE A 1 170 ? 4.211 -5.392 0.657 1.00 90.56 170 PHE A O 1
ATOM 1384 N N . GLY A 1 171 ? 4.295 -6.014 2.826 1.00 82.06 171 GLY A N 1
ATOM 1385 C CA . GLY A 1 171 ? 5.730 -6.313 2.855 1.00 82.06 171 GLY A CA 1
ATOM 1386 C C . GLY A 1 171 ? 6.603 -5.069 2.630 1.00 82.06 171 GLY A C 1
ATOM 1387 O O . GLY A 1 171 ? 6.140 -3.940 2.789 1.00 82.06 171 GLY A O 1
ATOM 1388 N N . ASP A 1 172 ? 7.849 -5.293 2.213 1.00 72.00 172 ASP A N 1
ATOM 1389 C CA . ASP A 1 172 ? 8.765 -4.236 1.734 1.00 72.00 172 ASP A CA 1
ATOM 1390 C C . ASP A 1 172 ? 8.556 -3.943 0.239 1.00 72.00 172 ASP A C 1
ATOM 1392 O O . ASP A 1 172 ? 9.198 -3.080 -0.379 1.00 72.00 172 ASP A O 1
ATOM 1396 N N . GLU A 1 173 ? 7.670 -4.729 -0.367 1.00 69.88 173 GLU A N 1
ATOM 1397 C CA . GLU A 1 173 ? 7.401 -4.722 -1.782 1.00 69.88 173 GLU A CA 1
ATOM 1398 C C . GLU A 1 173 ? 6.359 -3.693 -2.130 1.00 69.88 173 GLU A C 1
ATOM 1400 O O . GLU A 1 173 ? 6.651 -2.862 -2.982 1.00 69.88 173 GLU A O 1
ATOM 1405 N N . PHE A 1 174 ? 5.191 -3.723 -1.482 1.00 81.38 174 PHE A N 1
ATOM 1406 C CA . PHE A 1 174 ? 4.041 -2.944 -1.903 1.00 81.38 174 PHE A CA 1
ATOM 1407 C C . PHE A 1 174 ? 3.768 -1.713 -1.061 1.00 81.38 174 PHE A C 1
ATOM 1409 O O . PHE A 1 174 ? 3.731 -1.780 0.162 1.00 81.38 174 PHE A O 1
ATOM 1416 N N . ARG A 1 175 ? 3.533 -0.595 -1.757 1.00 87.56 175 ARG A N 1
ATOM 1417 C CA . ARG A 1 175 ? 3.126 0.689 -1.199 1.00 87.56 175 ARG A CA 1
ATOM 1418 C C . ARG A 1 175 ? 2.038 1.290 -2.065 1.00 87.56 175 ARG A C 1
ATOM 1420 O O . ARG A 1 175 ? 2.206 1.352 -3.279 1.00 87.56 175 ARG A O 1
ATOM 1427 N N . TRP A 1 176 ? 0.992 1.772 -1.414 1.00 89.69 176 TRP A N 1
ATOM 1428 C CA . TRP A 1 176 ? -0.023 2.602 -2.034 1.00 89.69 176 TRP A CA 1
ATOM 1429 C C . TRP A 1 176 ? -0.224 3.865 -1.222 1.00 89.69 176 TRP A C 1
ATOM 1431 O O . TRP A 1 176 ? -0.343 3.808 0.005 1.00 89.69 176 TRP A O 1
ATOM 1441 N N . SER A 1 177 ? -0.268 4.992 -1.915 1.00 88.88 177 SER A N 1
ATOM 1442 C CA . SER A 1 177 ? -0.346 6.312 -1.309 1.00 88.88 177 SER A CA 1
ATOM 1443 C C . SER A 1 177 ? -1.670 6.984 -1.654 1.00 88.88 177 SER A C 1
ATOM 1445 O O . SER A 1 177 ? -2.048 7.111 -2.813 1.00 88.88 177 SER A O 1
ATOM 1447 N N . GLY A 1 178 ? -2.382 7.444 -0.628 1.00 89.25 178 GLY A N 1
ATOM 1448 C CA . GLY A 1 178 ? -3.722 7.997 -0.760 1.00 89.25 178 GLY A CA 1
ATOM 1449 C C . GLY A 1 178 ? -4.821 6.932 -0.744 1.00 89.25 178 GLY A C 1
ATOM 1450 O O . GLY A 1 178 ? -4.680 5.837 -0.197 1.00 89.25 178 GLY A O 1
ATOM 1451 N N . VAL A 1 179 ? -5.986 7.298 -1.279 1.00 87.25 179 VAL A N 1
ATOM 1452 C CA . VAL A 1 179 ? -7.148 6.404 -1.321 1.00 87.25 179 VAL A CA 1
ATOM 1453 C C . VAL A 1 179 ? -7.054 5.519 -2.554 1.00 87.25 179 VAL A C 1
ATOM 1455 O O . VAL A 1 179 ? -7.426 5.936 -3.649 1.00 87.25 179 VAL A O 1
ATOM 1458 N N . THR A 1 180 ? -6.614 4.287 -2.346 1.00 84.81 180 THR A N 1
ATOM 1459 C CA . THR A 1 180 ? -6.493 3.282 -3.402 1.00 84.81 180 THR A CA 1
ATOM 1460 C C . THR A 1 180 ? -7.760 2.431 -3.498 1.00 84.81 180 THR A C 1
ATOM 1462 O O . THR A 1 180 ? -8.303 2.032 -2.461 1.00 84.81 180 THR A O 1
ATOM 1465 N N . PRO A 1 181 ? -8.259 2.143 -4.714 1.00 88.25 181 PRO A N 1
ATOM 1466 C CA . PRO A 1 181 ? -9.326 1.172 -4.924 1.00 88.25 181 PRO A CA 1
ATOM 1467 C C . PRO A 1 181 ? -8.992 -0.184 -4.295 1.00 88.25 181 PRO A C 1
ATOM 1469 O O . PRO A 1 181 ? -7.893 -0.717 -4.452 1.00 88.25 181 PRO A O 1
ATOM 1472 N N . LEU A 1 182 ? -9.957 -0.764 -3.582 1.00 88.38 182 LEU A N 1
ATOM 1473 C CA . LEU A 1 182 ? -9.748 -2.018 -2.861 1.00 88.38 182 LEU A CA 1
ATOM 1474 C C . LEU A 1 182 ? -9.496 -3.191 -3.821 1.00 88.38 182 LEU A C 1
ATOM 1476 O O . LEU A 1 182 ? -8.799 -4.139 -3.471 1.00 88.38 182 LEU A O 1
ATOM 1480 N N . GLU A 1 183 ? -10.041 -3.113 -5.035 1.00 86.81 183 GLU A N 1
ATOM 1481 C CA . GLU A 1 183 ? -9.837 -4.080 -6.108 1.00 86.81 183 GLU A CA 1
ATOM 1482 C C . GLU A 1 183 ? -8.359 -4.225 -6.483 1.00 86.81 183 GLU A C 1
ATOM 1484 O O . GLU A 1 183 ? -7.902 -5.351 -6.669 1.00 86.81 183 GLU A O 1
ATOM 1489 N N . ASP A 1 184 ? -7.615 -3.117 -6.532 1.00 83.56 184 ASP A N 1
ATOM 1490 C CA . ASP A 1 184 ? -6.195 -3.120 -6.903 1.00 83.56 184 ASP A CA 1
ATOM 1491 C C . ASP A 1 184 ? -5.348 -3.773 -5.819 1.00 83.56 184 ASP A C 1
ATOM 1493 O O . ASP A 1 184 ? -4.453 -4.568 -6.102 1.00 83.56 184 ASP A O 1
ATOM 1497 N N . ILE A 1 185 ? -5.662 -3.455 -4.558 1.00 88.81 185 ILE A N 1
ATOM 1498 C CA . ILE A 1 185 ? -5.003 -4.066 -3.408 1.00 88.81 185 ILE A CA 1
ATOM 1499 C C . ILE A 1 185 ? -5.241 -5.575 -3.469 1.00 88.81 185 ILE A C 1
ATOM 1501 O O . ILE A 1 185 ? -4.291 -6.345 -3.434 1.00 88.81 185 ILE A O 1
ATOM 1505 N N . VAL A 1 186 ? -6.490 -6.019 -3.633 1.00 89.38 186 VAL A N 1
ATOM 1506 C CA . VAL A 1 186 ? -6.830 -7.451 -3.669 1.00 89.38 186 VAL A CA 1
ATOM 1507 C C . VAL A 1 186 ? -6.193 -8.178 -4.857 1.00 89.38 186 VAL A C 1
ATOM 1509 O O . VAL A 1 186 ? -5.784 -9.326 -4.699 1.00 89.38 186 VAL A O 1
ATOM 1512 N N . GLU A 1 187 ? -6.078 -7.536 -6.022 1.00 84.00 187 GLU A N 1
ATOM 1513 C CA . GLU A 1 187 ? -5.368 -8.092 -7.183 1.00 84.00 187 GLU A CA 1
ATOM 1514 C C . GLU A 1 187 ? -3.905 -8.391 -6.850 1.00 84.00 187 GLU A C 1
ATOM 1516 O O . GLU A 1 187 ? -3.450 -9.510 -7.064 1.00 84.00 187 GLU A O 1
ATOM 1521 N N . VAL A 1 188 ? -3.220 -7.444 -6.212 1.00 83.56 188 VAL A N 1
ATOM 1522 C CA . VAL A 1 188 ? -1.858 -7.620 -5.695 1.00 83.56 188 VAL A CA 1
ATOM 1523 C C . VAL A 1 188 ? -1.757 -8.709 -4.627 1.00 83.56 188 VAL A C 1
ATOM 1525 O O . VAL A 1 188 ? -0.807 -9.488 -4.614 1.00 83.56 188 VAL A O 1
ATOM 1528 N N . LEU A 1 189 ? -2.714 -8.766 -3.700 1.00 86.75 189 LEU A N 1
ATOM 1529 C CA . LEU A 1 189 ? -2.681 -9.747 -2.613 1.00 86.75 189 LEU A CA 1
ATOM 1530 C C . LEU A 1 189 ? -2.781 -11.191 -3.125 1.00 86.75 189 LEU A C 1
ATOM 1532 O O . LEU A 1 189 ? -2.204 -12.097 -2.512 1.00 86.75 189 LEU A O 1
ATOM 1536 N N . LEU A 1 190 ? -3.506 -11.391 -4.228 1.00 83.19 190 LEU A N 1
ATOM 1537 C CA . LEU A 1 190 ? -3.638 -12.673 -4.919 1.00 83.19 190 LEU A CA 1
ATOM 1538 C C . LEU A 1 190 ? -2.429 -12.966 -5.804 1.00 83.19 190 LEU A C 1
ATOM 1540 O O . LEU A 1 190 ? -1.816 -14.027 -5.683 1.00 83.19 190 LEU A O 1
ATOM 1544 N N . ASN A 1 191 ? -2.070 -12.004 -6.647 1.00 74.25 191 ASN A N 1
ATOM 1545 C CA . ASN A 1 191 ? -1.010 -12.136 -7.629 1.00 74.25 191 ASN A CA 1
ATOM 1546 C C . ASN A 1 191 ? 0.255 -11.512 -7.047 1.00 74.25 191 ASN A C 1
ATOM 1548 O O . ASN A 1 191 ? 0.632 -10.379 -7.336 1.00 74.25 191 ASN A O 1
ATOM 1552 N N . ARG A 1 192 ? 0.900 -12.289 -6.173 1.00 66.81 192 ARG A N 1
ATOM 1553 C CA . ARG A 1 192 ? 2.193 -11.933 -5.571 1.00 66.81 192 ARG A CA 1
ATOM 1554 C C . ARG A 1 192 ? 3.342 -11.984 -6.574 1.00 66.81 192 ARG A C 1
ATOM 1556 O O . ARG A 1 192 ? 4.455 -11.645 -6.195 1.00 66.81 192 ARG A O 1
ATOM 1563 N N . ASP A 1 193 ? 3.087 -12.459 -7.794 1.00 61.47 193 ASP A N 1
ATOM 1564 C CA . ASP A 1 193 ? 4.029 -12.402 -8.901 1.00 61.47 193 ASP A CA 1
ATOM 1565 C C . ASP A 1 193 ? 3.845 -11.076 -9.652 1.00 61.47 193 ASP A C 1
ATOM 1567 O O . ASP A 1 193 ? 2.817 -10.858 -10.300 1.00 61.47 193 ASP A O 1
ATOM 1571 N N . PRO A 1 194 ? 4.843 -10.188 -9.586 1.00 55.34 194 PRO A N 1
ATOM 1572 C CA . PRO A 1 194 ? 4.877 -8.967 -10.362 1.00 55.34 194 PRO A CA 1
ATOM 1573 C C . PRO A 1 194 ? 4.598 -9.060 -11.857 1.00 55.34 194 PRO A C 1
ATOM 1575 O O . PRO A 1 194 ? 4.142 -8.083 -12.449 1.00 55.34 194 PRO A O 1
ATOM 1578 N N . SER A 1 195 ? 4.912 -10.201 -12.467 1.00 55.09 195 SER A N 1
ATOM 1579 C CA . SER A 1 195 ? 4.763 -10.411 -13.905 1.00 55.09 195 SER A CA 1
ATOM 1580 C C . SER A 1 195 ? 3.315 -10.650 -14.339 1.00 55.09 195 SER A C 1
ATOM 1582 O O . SER A 1 195 ? 3.034 -10.650 -15.534 1.00 55.09 195 SER A O 1
ATOM 1584 N N . GLU A 1 196 ? 2.387 -10.811 -13.390 1.00 63.19 196 GLU A N 1
ATOM 1585 C CA . GLU A 1 196 ? 0.957 -11.007 -13.657 1.00 63.19 196 GLU A CA 1
ATOM 1586 C C . GLU A 1 196 ? 0.120 -9.727 -13.479 1.00 63.19 196 GLU A C 1
ATOM 1588 O O . GLU A 1 196 ? -1.116 -9.781 -13.507 1.00 63.19 196 GLU A O 1
ATOM 1593 N N . PHE A 1 197 ? 0.754 -8.567 -13.271 1.00 67.62 197 PHE A N 1
ATOM 1594 C CA . PHE A 1 197 ? 0.028 -7.306 -13.135 1.00 67.62 197 PHE A CA 1
ATOM 1595 C C . PHE A 1 197 ? -0.577 -6.840 -14.456 1.00 67.62 197 PHE A C 1
ATOM 1597 O O . PHE A 1 197 ? 0.083 -6.804 -15.488 1.00 67.62 197 PHE A O 1
ATOM 1604 N N . SER A 1 198 ? -1.839 -6.401 -14.409 1.00 75.44 198 SER A N 1
ATOM 1605 C CA . SER A 1 198 ? -2.451 -5.727 -15.552 1.00 75.44 198 SER A CA 1
ATOM 1606 C C . SER A 1 198 ? -1.742 -4.402 -15.857 1.00 75.44 198 SER A C 1
ATOM 1608 O O . SER A 1 198 ? -1.263 -3.716 -14.949 1.00 75.44 198 SER A O 1
ATOM 1610 N N . ILE A 1 199 ? -1.761 -3.974 -17.125 1.00 80.19 199 ILE A N 1
ATOM 1611 C CA . ILE A 1 199 ? -1.208 -2.671 -17.539 1.00 80.19 199 ILE A CA 1
ATOM 1612 C C . ILE A 1 199 ? -1.757 -1.516 -16.686 1.00 80.19 199 ILE A C 1
ATOM 1614 O O . ILE A 1 199 ? -1.008 -0.642 -16.269 1.00 80.19 199 ILE A O 1
ATOM 1618 N N . SER A 1 200 ? -3.038 -1.577 -16.301 1.00 79.44 200 SER A N 1
ATOM 1619 C CA . SER A 1 200 ? -3.684 -0.565 -15.454 1.00 79.44 200 SER A CA 1
ATOM 1620 C C . SER A 1 200 ? -3.126 -0.487 -14.027 1.00 79.44 200 SER A C 1
ATOM 1622 O O . SER A 1 200 ? -3.209 0.563 -13.387 1.00 79.44 200 SER A O 1
ATOM 1624 N N . ALA A 1 201 ? -2.596 -1.593 -13.497 1.00 78.38 201 ALA A N 1
ATOM 1625 C CA . ALA A 1 201 ? -1.943 -1.618 -12.195 1.00 78.38 201 ALA A CA 1
ATOM 1626 C C . ALA A 1 201 ? -0.538 -1.011 -12.297 1.00 78.38 201 ALA A C 1
ATOM 1628 O O . ALA A 1 201 ? -0.181 -0.164 -11.479 1.00 78.38 201 ALA A O 1
ATOM 1629 N N . ILE A 1 202 ? 0.215 -1.367 -13.346 1.00 85.31 202 ILE A N 1
ATOM 1630 C CA . ILE A 1 202 ? 1.531 -0.778 -13.626 1.00 85.31 202 ILE A CA 1
ATOM 1631 C C . ILE A 1 202 ? 1.415 0.733 -13.863 1.00 85.31 202 ILE A C 1
ATOM 1633 O O . ILE A 1 202 ? 2.179 1.490 -13.272 1.00 85.31 202 ILE A O 1
ATOM 1637 N N . GLU A 1 203 ? 0.427 1.196 -14.634 1.00 87.94 203 GLU A N 1
ATOM 1638 C CA . GLU A 1 203 ? 0.163 2.627 -14.838 1.00 87.94 203 GLU A CA 1
ATOM 1639 C C . GLU A 1 203 ? -0.015 3.374 -13.515 1.00 87.94 203 GLU A C 1
ATOM 1641 O O . GLU A 1 203 ? 0.690 4.348 -13.262 1.00 87.94 203 GLU A O 1
ATOM 1646 N N . ARG A 1 204 ? -0.899 2.887 -12.636 1.00 83.62 204 ARG A N 1
ATOM 1647 C CA . ARG A 1 204 ? -1.146 3.511 -11.327 1.00 83.62 204 ARG A CA 1
ATOM 1648 C C . ARG A 1 204 ? 0.107 3.538 -10.462 1.00 83.62 204 ARG A C 1
ATOM 1650 O O . ARG A 1 204 ? 0.416 4.556 -9.852 1.00 83.62 204 ARG A O 1
ATOM 1657 N N . MET A 1 205 ? 0.880 2.454 -10.460 1.00 83.94 205 MET A N 1
ATOM 1658 C CA . MET A 1 205 ? 2.159 2.421 -9.755 1.00 83.94 205 MET A CA 1
ATOM 1659 C C . MET A 1 205 ? 3.134 3.482 -10.285 1.00 83.94 205 MET A C 1
ATOM 1661 O O . MET A 1 205 ? 3.828 4.120 -9.493 1.00 83.94 205 MET A O 1
ATOM 1665 N N . LEU A 1 206 ? 3.184 3.697 -11.601 1.00 88.62 206 LEU A N 1
ATOM 1666 C CA . LEU A 1 206 ? 4.015 4.736 -12.209 1.00 88.62 206 LEU A CA 1
ATOM 1667 C C . LEU A 1 206 ? 3.535 6.148 -11.852 1.00 88.62 206 LEU A C 1
ATOM 1669 O O . LEU A 1 206 ? 4.369 6.991 -11.523 1.00 88.62 206 LEU A O 1
ATOM 1673 N N . GLU A 1 207 ? 2.222 6.398 -11.838 1.00 86.31 207 GLU A N 1
ATOM 1674 C CA . GLU A 1 207 ? 1.641 7.678 -11.391 1.00 86.31 207 GLU A CA 1
ATOM 1675 C C . GLU A 1 207 ? 1.971 7.986 -9.926 1.00 86.31 207 GLU A C 1
ATOM 1677 O O . GLU A 1 207 ? 2.217 9.138 -9.568 1.00 86.31 207 GLU A O 1
ATOM 1682 N N . GLU A 1 208 ? 2.036 6.953 -9.089 1.00 81.25 208 GLU A N 1
ATOM 1683 C CA . GLU A 1 208 ? 2.411 7.045 -7.676 1.00 81.25 208 GLU A CA 1
ATOM 1684 C C . GLU A 1 208 ? 3.935 7.150 -7.450 1.00 81.25 208 GLU A C 1
ATOM 1686 O O . GLU A 1 208 ? 4.389 7.224 -6.309 1.00 81.25 208 GLU A O 1
ATOM 1691 N N . GLY A 1 209 ? 4.748 7.168 -8.515 1.00 82.44 209 GLY A N 1
ATOM 1692 C CA . GLY A 1 209 ? 6.206 7.293 -8.422 1.00 82.44 209 GLY A CA 1
ATOM 1693 C C . GLY A 1 209 ? 6.935 5.997 -8.046 1.00 82.44 209 GLY A C 1
ATOM 1694 O O . GLY A 1 209 ? 8.111 6.026 -7.683 1.00 82.44 209 GLY A O 1
ATOM 1695 N N . ASN A 1 210 ? 6.286 4.837 -8.172 1.00 84.81 210 ASN A N 1
ATOM 1696 C CA . ASN A 1 210 ? 6.837 3.536 -7.780 1.00 84.81 210 ASN A CA 1
ATOM 1697 C C . ASN A 1 210 ? 7.757 2.890 -8.847 1.00 84.81 210 ASN A C 1
ATOM 1699 O O . ASN A 1 210 ? 7.874 1.665 -8.913 1.00 84.81 210 ASN A O 1
ATOM 1703 N N . ALA A 1 211 ? 8.457 3.677 -9.672 1.00 90.50 211 ALA A N 1
ATOM 1704 C CA . ALA A 1 211 ? 9.316 3.172 -10.754 1.00 90.50 211 ALA A CA 1
ATOM 1705 C C . ALA A 1 211 ? 10.455 2.255 -10.257 1.00 90.50 211 ALA A C 1
ATOM 1707 O O . ALA A 1 211 ? 10.675 1.173 -10.800 1.00 90.50 211 ALA A O 1
ATOM 1708 N N . ILE A 1 212 ? 11.132 2.637 -9.165 1.00 87.88 212 ILE A N 1
ATOM 1709 C CA . ILE A 1 212 ? 12.192 1.829 -8.518 1.00 87.88 212 ILE A CA 1
ATOM 1710 C C . ILE A 1 212 ? 11.662 0.445 -8.125 1.00 87.88 212 ILE A C 1
ATOM 1712 O O . ILE A 1 212 ? 12.362 -0.565 -8.199 1.00 87.88 212 ILE A O 1
ATOM 1716 N N . ARG A 1 213 ? 10.403 0.407 -7.702 1.00 82.81 213 ARG A N 1
ATOM 1717 C CA . ARG A 1 213 ? 9.731 -0.788 -7.224 1.00 82.81 213 ARG A CA 1
ATOM 1718 C C . ARG A 1 213 ? 9.446 -1.759 -8.365 1.00 82.81 213 ARG A C 1
ATOM 1720 O O . ARG A 1 213 ? 9.765 -2.936 -8.251 1.00 82.81 213 ARG A O 1
ATOM 1727 N N . ILE A 1 214 ? 8.908 -1.239 -9.469 1.00 89.75 214 ILE A N 1
ATOM 1728 C CA . ILE A 1 214 ? 8.673 -1.994 -10.705 1.00 89.75 214 ILE A CA 1
ATOM 1729 C C . ILE A 1 214 ? 10.002 -2.545 -11.241 1.00 89.75 214 ILE A C 1
ATOM 1731 O O . ILE A 1 214 ? 10.076 -3.702 -11.643 1.00 89.75 214 ILE A O 1
ATOM 1735 N N . ALA A 1 215 ? 11.078 -1.758 -11.165 1.00 93.25 215 ALA A N 1
ATOM 1736 C CA . ALA A 1 215 ? 12.413 -2.216 -11.532 1.00 93.25 215 ALA A CA 1
ATOM 1737 C C . ALA A 1 215 ? 12.887 -3.397 -10.675 1.00 93.25 215 ALA A C 1
ATOM 1739 O O . ALA A 1 215 ? 13.317 -4.414 -11.216 1.00 93.25 215 ALA A O 1
ATOM 1740 N N . ARG A 1 216 ? 12.776 -3.286 -9.343 1.00 88.56 216 ARG A N 1
ATOM 1741 C CA . ARG A 1 216 ? 13.132 -4.368 -8.411 1.00 88.56 216 ARG A CA 1
ATOM 1742 C C . ARG A 1 216 ? 12.351 -5.644 -8.722 1.00 88.56 216 ARG A C 1
ATOM 1744 O O . ARG A 1 216 ? 12.952 -6.704 -8.825 1.00 88.56 216 ARG A O 1
ATOM 1751 N N . MET A 1 217 ? 11.051 -5.510 -8.957 1.00 85.88 217 MET A N 1
ATOM 1752 C CA . MET A 1 217 ? 10.162 -6.610 -9.317 1.00 85.88 217 MET A CA 1
ATOM 1753 C C . MET A 1 217 ? 10.595 -7.335 -10.605 1.00 85.88 217 MET A C 1
ATOM 1755 O O . MET A 1 217 ? 10.628 -8.565 -10.637 1.00 85.88 217 MET A O 1
ATOM 1759 N N . MET A 1 218 ? 10.972 -6.597 -11.655 1.00 93.44 218 MET A N 1
ATOM 1760 C CA . MET A 1 218 ? 11.520 -7.197 -12.880 1.00 93.44 218 MET A CA 1
ATOM 1761 C C . MET A 1 218 ? 12.860 -7.903 -12.623 1.00 93.44 218 MET A C 1
ATOM 1763 O O . MET A 1 218 ? 13.097 -8.994 -13.135 1.00 93.44 218 MET A O 1
ATOM 1767 N N . ILE A 1 219 ? 13.736 -7.308 -11.805 1.00 90.81 219 ILE A N 1
ATOM 1768 C CA . ILE A 1 219 ? 15.049 -7.881 -11.464 1.00 90.81 219 ILE A CA 1
ATOM 1769 C C . ILE A 1 219 ? 14.901 -9.186 -10.674 1.00 90.81 219 ILE A C 1
ATOM 1771 O O . ILE A 1 219 ? 15.560 -10.164 -11.008 1.00 90.81 219 ILE A O 1
ATOM 1775 N N . GLU A 1 220 ? 14.051 -9.206 -9.647 1.00 84.56 220 GLU A N 1
ATOM 1776 C CA . GLU A 1 220 ? 13.834 -10.368 -8.773 1.00 84.56 220 GLU A CA 1
ATOM 1777 C C . GLU A 1 220 ? 13.168 -11.535 -9.507 1.00 84.56 220 GLU A C 1
ATOM 1779 O O . GLU A 1 220 ? 13.507 -12.689 -9.252 1.00 84.56 220 GLU A O 1
ATOM 1784 N N . SER A 1 221 ? 12.254 -11.239 -10.436 1.00 85.12 221 SER A N 1
ATOM 1785 C CA . SER A 1 221 ? 11.604 -12.252 -11.279 1.00 85.12 221 SER A CA 1
ATOM 1786 C C . SER A 1 221 ? 12.434 -12.666 -12.501 1.00 85.12 221 SER A C 1
ATOM 1788 O O . SER A 1 221 ? 12.072 -13.620 -13.181 1.00 85.12 221 SER A O 1
ATOM 1790 N N . GLU A 1 222 ? 13.533 -11.964 -12.805 1.00 91.00 222 GLU A N 1
ATOM 1791 C CA . GLU A 1 222 ? 14.324 -12.103 -14.041 1.00 91.00 222 GLU A CA 1
ATOM 1792 C C . GLU A 1 222 ? 13.507 -11.956 -15.347 1.00 91.00 222 GLU A C 1
ATOM 1794 O O . GLU A 1 222 ? 13.899 -12.435 -16.428 1.00 91.00 222 GLU A O 1
ATOM 1799 N N . VAL A 1 223 ? 12.386 -11.230 -15.273 1.00 91.06 223 VAL A N 1
ATOM 1800 C CA . VAL A 1 223 ? 11.447 -10.991 -16.374 1.00 91.06 223 VAL A CA 1
ATOM 1801 C C . VAL A 1 223 ? 11.263 -9.490 -16.585 1.00 91.06 223 VAL A C 1
ATOM 1803 O O . VAL A 1 223 ? 10.973 -8.746 -15.656 1.00 91.06 223 VAL A O 1
ATOM 1806 N N . VAL A 1 224 ? 11.404 -9.035 -17.834 1.00 93.94 224 VAL A N 1
ATOM 1807 C CA . VAL A 1 224 ? 10.971 -7.688 -18.231 1.00 93.94 224 VAL A CA 1
ATOM 1808 C C . VAL A 1 224 ? 9.476 -7.739 -18.511 1.00 93.94 224 VAL A C 1
ATOM 1810 O O . VAL A 1 224 ? 9.048 -8.528 -19.355 1.00 93.94 224 VAL A O 1
ATOM 1813 N N . PHE A 1 225 ? 8.692 -6.900 -17.836 1.00 93.19 225 PHE A N 1
ATOM 1814 C CA . PHE A 1 225 ? 7.240 -6.882 -18.019 1.00 93.19 225 PHE A CA 1
ATOM 1815 C C . PHE A 1 225 ? 6.873 -6.255 -19.370 1.00 93.19 225 PHE A C 1
ATOM 1817 O O . PHE A 1 225 ? 7.283 -5.118 -19.636 1.00 93.19 225 PHE A O 1
ATOM 1824 N N . PRO A 1 226 ? 6.108 -6.956 -20.229 1.00 91.75 226 PRO A N 1
ATOM 1825 C CA . PRO A 1 226 ? 5.648 -6.414 -21.507 1.00 91.75 226 PRO A CA 1
ATOM 1826 C C . PRO A 1 226 ? 4.893 -5.089 -21.360 1.00 91.75 226 PRO A C 1
ATOM 1828 O O . PRO A 1 226 ? 5.066 -4.196 -22.183 1.00 91.75 226 PRO A O 1
ATOM 1831 N N . GLU A 1 227 ? 4.127 -4.935 -20.281 1.00 92.50 227 GLU A N 1
ATOM 1832 C CA . GLU A 1 227 ? 3.373 -3.729 -19.944 1.00 92.50 227 GLU A CA 1
ATOM 1833 C C . GLU A 1 227 ? 4.310 -2.532 -19.757 1.00 92.50 227 GLU A C 1
ATOM 1835 O O . GLU A 1 227 ? 4.049 -1.454 -20.274 1.00 92.50 227 GLU A O 1
ATOM 1840 N N . VAL A 1 228 ? 5.445 -2.708 -19.072 1.00 95.38 228 VAL A N 1
ATOM 1841 C CA . VAL A 1 228 ? 6.430 -1.626 -18.891 1.00 95.38 228 VAL A CA 1
ATOM 1842 C C . VAL A 1 228 ? 7.026 -1.221 -20.237 1.00 95.38 228 VAL A C 1
ATOM 1844 O O . VAL A 1 228 ? 7.166 -0.032 -20.511 1.00 95.38 228 VAL A O 1
ATOM 1847 N N . VAL A 1 229 ? 7.333 -2.197 -21.094 1.00 95.38 229 VAL A N 1
ATOM 1848 C CA . VAL A 1 229 ? 7.868 -1.956 -22.441 1.00 95.38 229 VAL A CA 1
ATOM 1849 C C . VAL A 1 229 ? 6.861 -1.210 -23.319 1.00 95.38 229 VAL A C 1
ATOM 1851 O O . VAL A 1 229 ? 7.246 -0.298 -24.046 1.00 95.38 229 VAL A O 1
ATOM 1854 N N . GLU A 1 230 ? 5.578 -1.559 -23.237 1.00 94.00 230 GLU A N 1
ATOM 1855 C CA . GLU A 1 230 ? 4.502 -0.839 -23.922 1.00 94.00 230 GLU A CA 1
ATOM 1856 C C . GLU A 1 230 ? 4.406 0.612 -23.424 1.00 94.00 230 GLU A C 1
ATOM 1858 O O . GLU A 1 230 ? 4.419 1.555 -24.224 1.00 94.00 230 GLU A O 1
ATOM 1863 N N . LEU A 1 231 ? 4.421 0.807 -22.101 1.00 95.56 231 LEU A N 1
ATOM 1864 C CA . LEU A 1 231 ? 4.283 2.117 -21.461 1.00 95.56 231 LEU A CA 1
ATOM 1865 C C . LEU A 1 231 ? 5.481 3.054 -21.686 1.00 95.56 231 LEU A C 1
ATOM 1867 O O . LEU A 1 231 ? 5.322 4.273 -21.617 1.00 95.56 231 LEU A O 1
ATOM 1871 N N . MET A 1 232 ? 6.660 2.537 -22.050 1.00 96.06 232 MET A N 1
ATOM 1872 C CA . MET A 1 232 ? 7.785 3.362 -22.531 1.00 96.06 232 MET A CA 1
ATOM 1873 C C . MET A 1 232 ? 7.468 4.125 -23.825 1.00 96.06 232 MET A C 1
ATOM 1875 O O . MET A 1 232 ? 8.210 5.026 -24.210 1.00 96.06 232 MET A O 1
ATOM 1879 N N . THR A 1 233 ? 6.367 3.788 -24.495 1.00 94.88 233 THR A N 1
ATOM 1880 C CA . THR A 1 233 ? 5.865 4.492 -25.680 1.00 94.88 233 THR A CA 1
ATOM 1881 C C . THR A 1 233 ? 4.467 5.086 -25.466 1.00 94.88 233 THR A C 1
ATOM 1883 O O . THR A 1 233 ? 3.782 5.404 -26.432 1.00 94.88 233 THR A O 1
ATOM 1886 N N . ASP A 1 234 ? 4.039 5.274 -24.211 1.00 95.12 234 ASP A N 1
ATOM 1887 C CA . ASP A 1 234 ? 2.736 5.870 -23.877 1.00 95.12 234 ASP A CA 1
ATOM 1888 C C . ASP A 1 234 ? 2.701 7.374 -24.194 1.00 95.12 234 ASP A C 1
ATOM 1890 O O . ASP A 1 234 ? 3.666 8.099 -23.936 1.00 95.12 234 ASP A O 1
ATOM 1894 N N . ASP A 1 235 ? 1.582 7.878 -24.721 1.00 92.50 235 ASP A N 1
ATOM 1895 C CA . ASP A 1 235 ? 1.399 9.300 -25.042 1.00 92.50 235 ASP A CA 1
ATOM 1896 C C . ASP A 1 235 ? 1.431 10.204 -23.794 1.00 92.50 235 ASP A C 1
ATOM 1898 O O . ASP A 1 235 ? 1.864 11.363 -23.863 1.00 92.50 235 ASP A O 1
ATOM 1902 N N . ARG A 1 236 ? 1.017 9.690 -22.628 1.00 93.56 236 ARG A N 1
ATOM 1903 C CA . ARG A 1 236 ? 1.061 10.407 -21.350 1.00 93.56 236 ARG A CA 1
ATOM 1904 C C . ARG A 1 236 ? 2.505 10.478 -20.862 1.00 93.56 236 ARG A C 1
ATOM 1906 O O . ARG A 1 236 ? 3.077 9.503 -20.382 1.00 93.56 236 ARG A O 1
ATOM 1913 N N . PHE A 1 237 ? 3.073 11.682 -20.900 1.00 90.88 237 PHE A N 1
ATOM 1914 C CA . PHE A 1 237 ? 4.464 11.934 -20.510 1.00 90.88 237 PHE A CA 1
ATOM 1915 C C . PHE A 1 237 ? 4.834 11.399 -19.115 1.00 90.88 237 PHE A C 1
ATOM 1917 O O . PHE A 1 237 ? 5.908 10.834 -18.958 1.00 90.88 237 PHE A O 1
ATOM 1924 N N . ILE A 1 238 ? 3.952 11.547 -18.118 1.00 89.94 238 ILE A N 1
ATOM 1925 C CA . ILE A 1 238 ? 4.216 11.093 -16.739 1.00 89.94 238 ILE A CA 1
ATOM 1926 C C . ILE A 1 238 ? 4.378 9.568 -16.679 1.00 89.94 238 ILE A C 1
ATOM 1928 O O . ILE A 1 238 ? 5.320 9.079 -16.061 1.00 89.94 238 ILE A O 1
ATOM 1932 N N . ILE A 1 239 ? 3.500 8.829 -17.362 1.00 93.88 239 ILE A N 1
ATOM 1933 C CA . ILE A 1 239 ? 3.546 7.365 -17.422 1.00 93.88 239 ILE A CA 1
ATOM 1934 C C . ILE A 1 239 ? 4.808 6.907 -18.147 1.00 93.88 239 ILE A C 1
ATOM 1936 O O . ILE A 1 239 ? 5.566 6.096 -17.615 1.00 93.88 239 ILE A O 1
ATOM 1940 N N . ARG A 1 240 ? 5.078 7.494 -19.320 1.00 95.19 240 ARG A N 1
ATOM 1941 C CA . ARG A 1 240 ? 6.264 7.178 -20.117 1.00 95.19 240 ARG A CA 1
ATOM 1942 C C . ARG A 1 240 ? 7.557 7.410 -19.343 1.00 95.19 240 ARG A C 1
ATOM 1944 O O . ARG A 1 240 ? 8.407 6.524 -19.288 1.00 95.19 240 ARG A O 1
ATOM 1951 N N . LEU A 1 241 ? 7.679 8.564 -18.687 1.00 94.38 241 LEU A N 1
ATOM 1952 C CA . LEU A 1 241 ? 8.838 8.899 -17.863 1.00 94.38 241 LEU A CA 1
ATOM 1953 C C . LEU A 1 241 ? 9.011 7.911 -16.703 1.00 94.38 241 LEU A C 1
ATOM 1955 O O . LEU A 1 241 ? 10.127 7.479 -16.427 1.00 94.38 241 LEU A O 1
ATOM 1959 N N . GLY A 1 242 ? 7.915 7.520 -16.048 1.00 94.94 242 GLY A N 1
ATOM 1960 C CA . GLY A 1 242 ? 7.947 6.507 -15.000 1.00 94.94 242 GLY A CA 1
ATOM 1961 C C . GLY A 1 242 ? 8.449 5.150 -15.512 1.00 94.94 242 GLY A C 1
ATOM 1962 O O . GLY A 1 242 ? 9.294 4.529 -14.866 1.00 94.94 242 GLY A O 1
ATOM 1963 N N . ALA A 1 243 ? 7.957 4.694 -16.668 1.00 97.00 243 ALA A N 1
ATOM 1964 C CA . ALA A 1 243 ? 8.375 3.432 -17.277 1.00 97.00 243 ALA A CA 1
ATOM 1965 C C . ALA A 1 243 ? 9.865 3.457 -17.659 1.00 97.00 243 ALA A C 1
ATOM 1967 O O . ALA A 1 243 ? 10.599 2.510 -17.369 1.00 97.00 243 ALA A O 1
ATOM 1968 N N . MET A 1 244 ? 10.338 4.572 -18.229 1.00 96.56 244 MET A N 1
ATOM 1969 C CA . MET A 1 244 ? 11.759 4.779 -18.516 1.00 96.56 244 MET A CA 1
ATOM 1970 C C . MET A 1 244 ? 12.611 4.753 -17.246 1.00 96.56 244 MET A C 1
ATOM 1972 O O . MET A 1 244 ? 13.615 4.048 -17.212 1.00 96.56 244 MET A O 1
ATOM 1976 N N . ALA A 1 245 ? 12.190 5.445 -16.182 1.00 96.00 245 ALA A N 1
ATOM 1977 C CA . ALA A 1 245 ? 12.900 5.451 -14.902 1.00 96.00 245 ALA A CA 1
ATOM 1978 C C . ALA A 1 245 ? 12.966 4.050 -14.267 1.00 96.00 245 ALA A C 1
ATOM 1980 O O . ALA A 1 245 ? 13.969 3.688 -13.649 1.00 96.00 245 ALA A O 1
ATOM 1981 N N . ALA A 1 246 ? 11.920 3.231 -14.432 1.00 96.56 246 ALA A N 1
ATOM 1982 C CA . ALA A 1 246 ? 11.948 1.839 -13.996 1.00 96.56 246 ALA A CA 1
ATOM 1983 C C . ALA A 1 246 ? 13.008 1.048 -14.781 1.00 96.56 246 ALA A C 1
ATOM 1985 O O . ALA A 1 246 ? 13.849 0.377 -14.186 1.00 96.56 246 ALA A O 1
ATOM 1986 N N . MET A 1 247 ? 13.028 1.171 -16.109 1.00 97.94 247 MET A N 1
ATOM 1987 C CA . MET A 1 247 ? 14.004 0.475 -16.951 1.00 97.94 247 MET A CA 1
ATOM 1988 C C . MET A 1 247 ? 15.443 0.963 -16.756 1.00 97.94 247 MET A C 1
ATOM 1990 O O . MET A 1 247 ? 16.354 0.140 -16.787 1.00 97.94 247 MET A O 1
ATOM 1994 N N . GLU A 1 248 ? 15.668 2.247 -16.471 1.00 96.56 248 GLU A N 1
ATOM 1995 C CA . GLU A 1 248 ? 16.982 2.786 -16.089 1.00 96.56 248 GLU A CA 1
ATOM 1996 C C . GLU A 1 248 ? 17.520 2.072 -14.839 1.00 96.56 248 GLU A C 1
ATOM 1998 O O . GLU A 1 248 ? 18.661 1.606 -14.813 1.00 96.56 248 GLU A O 1
ATOM 2003 N N . LYS A 1 249 ? 16.667 1.867 -13.827 1.00 96.62 249 LYS A N 1
ATOM 2004 C CA . LYS A 1 249 ? 17.031 1.105 -12.622 1.00 96.62 249 LYS A CA 1
ATOM 2005 C C . LYS A 1 249 ? 17.315 -0.368 -12.918 1.00 96.62 249 LYS A C 1
ATOM 2007 O O . LYS A 1 249 ? 18.203 -0.944 -12.286 1.00 96.62 249 LYS A O 1
ATOM 2012 N N . VAL A 1 250 ? 16.622 -0.973 -13.886 1.00 97.69 250 VAL A N 1
ATOM 2013 C CA . VAL A 1 250 ? 16.965 -2.324 -14.365 1.00 97.69 250 VAL A CA 1
ATOM 2014 C C . VAL A 1 250 ? 18.325 -2.317 -15.060 1.00 97.69 250 VAL A C 1
ATOM 2016 O O . VAL A 1 250 ? 19.152 -3.161 -14.735 1.00 97.69 250 VAL A O 1
ATOM 2019 N N . VAL A 1 251 ? 18.617 -1.352 -15.937 1.00 96.88 251 VAL A N 1
ATOM 2020 C CA . VAL A 1 251 ? 19.927 -1.215 -16.604 1.00 96.88 251 VAL A CA 1
ATOM 2021 C C . VAL A 1 251 ? 21.063 -1.067 -15.588 1.00 96.88 251 VAL A C 1
ATOM 2023 O O . VAL A 1 251 ? 22.102 -1.711 -15.734 1.00 96.88 251 VAL A O 1
ATOM 2026 N N . GLU A 1 252 ? 20.878 -0.258 -14.542 1.00 94.69 252 GLU A N 1
ATOM 2027 C CA . GLU A 1 252 ? 21.872 -0.060 -13.478 1.00 94.69 252 GLU A CA 1
ATOM 2028 C C . GLU A 1 252 ? 22.231 -1.361 -12.740 1.00 94.69 252 GLU A C 1
ATOM 2030 O O . GLU A 1 252 ? 23.360 -1.512 -12.267 1.00 94.69 252 GLU A O 1
ATOM 2035 N N . LYS A 1 253 ? 21.275 -2.289 -12.604 1.00 95.69 253 LYS A N 1
ATOM 2036 C CA . LYS A 1 253 ? 21.415 -3.501 -11.781 1.00 95.69 253 LYS A CA 1
ATOM 2037 C C . LYS A 1 253 ? 21.647 -4.778 -12.583 1.00 95.69 253 LYS A C 1
ATOM 2039 O O . LYS A 1 253 ? 22.403 -5.634 -12.135 1.00 95.69 253 LYS A O 1
ATOM 2044 N N . ASN A 1 254 ? 20.995 -4.922 -13.732 1.00 95.94 254 ASN A N 1
ATOM 2045 C CA . ASN A 1 254 ? 21.007 -6.112 -14.574 1.00 95.94 254 ASN A CA 1
ATOM 2046 C C . ASN A 1 254 ? 20.791 -5.739 -16.058 1.00 95.94 254 ASN A C 1
ATOM 2048 O O . ASN A 1 254 ? 19.678 -5.774 -16.589 1.00 95.94 254 ASN A O 1
ATOM 2052 N N . ARG A 1 255 ? 21.887 -5.395 -16.747 1.00 93.44 255 ARG A N 1
ATOM 2053 C CA . ARG A 1 255 ? 21.877 -5.026 -18.177 1.00 93.44 255 ARG A CA 1
ATOM 2054 C C . ARG A 1 255 ? 21.413 -6.154 -19.093 1.00 93.44 255 ARG A C 1
ATOM 2056 O O . ARG A 1 255 ? 20.733 -5.886 -20.079 1.00 93.44 255 ARG A O 1
ATOM 2063 N N . GLU A 1 256 ? 21.765 -7.398 -18.776 1.00 94.69 256 GLU A N 1
ATOM 2064 C CA . GLU A 1 256 ? 21.354 -8.560 -19.568 1.00 94.69 256 GLU A CA 1
ATOM 2065 C C . GLU A 1 256 ? 19.830 -8.694 -19.562 1.00 94.69 256 GLU A C 1
ATOM 2067 O O . GLU A 1 256 ? 19.216 -8.847 -20.618 1.00 94.69 256 GLU A O 1
ATOM 2072 N N . LEU A 1 257 ? 19.199 -8.527 -18.398 1.00 96.56 257 LEU A N 1
ATOM 2073 C CA . LEU A 1 257 ? 17.747 -8.479 -18.303 1.00 96.56 257 LEU A CA 1
ATOM 2074 C C . LEU A 1 257 ? 17.164 -7.305 -19.101 1.00 96.56 257 LEU A C 1
ATOM 2076 O O . LEU A 1 257 ? 16.275 -7.521 -19.922 1.00 96.56 257 LEU A O 1
ATOM 2080 N N . ALA A 1 258 ? 17.689 -6.089 -18.912 1.00 96.81 258 ALA A N 1
ATOM 2081 C CA . ALA A 1 258 ? 17.213 -4.901 -19.625 1.00 96.81 258 ALA A CA 1
ATOM 2082 C C . ALA A 1 258 ? 17.305 -5.052 -21.154 1.00 96.81 258 ALA A C 1
ATOM 2084 O O . ALA A 1 258 ? 16.410 -4.610 -21.874 1.00 96.81 258 ALA A O 1
ATOM 2085 N N . SER A 1 259 ? 18.341 -5.731 -21.661 1.00 95.56 259 SER A N 1
ATOM 2086 C CA . SER A 1 259 ? 18.540 -5.959 -23.098 1.00 95.56 259 SER A CA 1
ATOM 2087 C C . SER A 1 259 ? 17.354 -6.658 -23.775 1.00 95.56 259 SER A C 1
ATOM 2089 O O . SER A 1 259 ? 17.085 -6.410 -24.954 1.00 95.56 259 SER A O 1
ATOM 2091 N N . LYS A 1 260 ? 16.580 -7.455 -23.021 1.00 96.38 260 LYS A N 1
ATOM 2092 C CA . LYS A 1 260 ? 15.381 -8.146 -23.517 1.00 96.38 260 LYS A CA 1
ATOM 2093 C C . LYS A 1 260 ? 14.295 -7.173 -24.004 1.00 96.38 260 LYS A C 1
ATOM 2095 O O . LYS A 1 260 ? 13.492 -7.556 -24.851 1.00 96.38 260 LYS A O 1
ATOM 2100 N N . ALA A 1 261 ? 14.286 -5.922 -23.532 1.00 96.81 261 ALA A N 1
ATOM 2101 C CA . ALA A 1 261 ? 13.336 -4.890 -23.960 1.00 96.81 261 ALA A CA 1
ATOM 2102 C C . ALA A 1 261 ? 13.691 -4.235 -25.309 1.00 96.81 261 ALA A C 1
ATOM 2104 O O . ALA A 1 261 ? 12.825 -3.638 -25.946 1.00 96.81 261 ALA A O 1
ATOM 2105 N N . VAL A 1 262 ? 14.944 -4.346 -25.772 1.00 96.44 262 VAL A N 1
ATOM 2106 C CA . VAL A 1 262 ? 15.431 -3.577 -26.931 1.00 96.44 262 VAL A CA 1
ATOM 2107 C C . VAL A 1 262 ? 14.690 -3.936 -28.219 1.00 96.44 262 VAL A C 1
ATOM 2109 O O . VAL A 1 262 ? 14.197 -3.049 -28.911 1.00 96.44 262 VAL A O 1
ATOM 2112 N N . MET A 1 263 ? 14.579 -5.225 -28.545 1.00 96.06 263 MET A N 1
ATOM 2113 C CA . MET A 1 263 ? 13.921 -5.652 -29.786 1.00 96.06 263 MET A CA 1
ATOM 2114 C C . MET A 1 263 ? 12.406 -5.385 -29.798 1.00 96.06 263 MET A C 1
ATOM 2116 O O . MET A 1 263 ? 11.911 -4.908 -30.822 1.00 96.06 263 MET A O 1
ATOM 2120 N N . PRO A 1 264 ? 11.660 -5.625 -28.701 1.00 95.69 264 PRO A N 1
ATOM 2121 C CA . PRO A 1 264 ? 10.272 -5.181 -28.583 1.00 95.69 264 PRO A CA 1
ATOM 2122 C C . PRO A 1 264 ? 10.065 -3.680 -28.838 1.00 95.69 264 PRO A C 1
ATOM 2124 O O . PRO A 1 264 ? 9.178 -3.317 -29.608 1.00 95.69 264 PRO A O 1
ATOM 2127 N N . LEU A 1 265 ? 10.904 -2.810 -28.259 1.00 96.31 265 LEU A N 1
ATOM 2128 C CA . LEU A 1 265 ? 10.836 -1.361 -28.496 1.00 96.31 265 LEU A CA 1
ATOM 2129 C C . LEU A 1 265 ? 11.168 -1.015 -29.948 1.00 96.31 265 LEU A C 1
ATOM 2131 O O . LEU A 1 265 ? 10.450 -0.253 -30.598 1.00 96.31 265 LEU A O 1
ATOM 2135 N N . TRP A 1 266 ? 12.225 -1.627 -30.486 1.00 96.94 266 TRP A N 1
ATOM 2136 C CA . TRP A 1 266 ? 12.652 -1.416 -31.864 1.00 96.94 266 TRP A CA 1
ATOM 2137 C C . TRP A 1 266 ? 11.552 -1.759 -32.877 1.00 96.94 266 TRP A C 1
ATOM 2139 O O . TRP A 1 266 ? 11.358 -1.039 -33.855 1.00 96.94 266 TRP A O 1
ATOM 2149 N N . ALA A 1 267 ? 10.760 -2.804 -32.620 1.00 95.50 267 ALA A N 1
ATOM 2150 C CA . ALA A 1 267 ? 9.643 -3.202 -33.479 1.00 95.50 267 ALA A CA 1
ATOM 2151 C C . ALA A 1 267 ? 8.542 -2.126 -33.624 1.00 95.50 267 ALA A C 1
ATOM 2153 O O . ALA A 1 267 ? 7.742 -2.180 -34.568 1.00 95.50 267 ALA A O 1
ATOM 2154 N N . ASN A 1 268 ? 8.495 -1.148 -32.715 1.00 93.06 268 ASN A N 1
ATOM 2155 C CA . ASN A 1 268 ? 7.565 -0.019 -32.755 1.00 93.06 268 ASN A CA 1
ATOM 2156 C C . ASN A 1 268 ? 8.233 1.318 -33.110 1.00 93.06 268 ASN A C 1
ATOM 2158 O O . ASN A 1 268 ? 7.522 2.304 -33.291 1.00 93.06 268 ASN A O 1
ATOM 2162 N N . PHE A 1 269 ? 9.556 1.356 -33.292 1.00 96.38 269 PHE A N 1
ATOM 2163 C CA . PHE A 1 269 ? 10.335 2.583 -33.487 1.00 96.38 269 PHE A CA 1
ATOM 2164 C C . PHE A 1 269 ? 9.818 3.484 -34.625 1.00 96.38 269 PHE A C 1
ATOM 2166 O O . PHE A 1 269 ? 9.685 4.693 -34.457 1.00 96.38 269 PHE A O 1
ATOM 2173 N N . GLU A 1 270 ? 9.457 2.913 -35.776 1.00 94.62 270 GLU A N 1
ATOM 2174 C CA . GLU A 1 270 ? 8.942 3.693 -36.917 1.00 94.62 270 GLU A CA 1
ATOM 2175 C C . GLU A 1 270 ? 7.486 4.160 -36.746 1.00 94.62 270 GLU A C 1
ATOM 2177 O O . GLU A 1 270 ? 7.023 5.024 -37.488 1.00 94.62 270 GLU A O 1
ATOM 2182 N N . LYS A 1 271 ? 6.744 3.582 -35.793 1.00 93.88 271 LYS A N 1
ATOM 2183 C CA . LYS A 1 271 ? 5.314 3.863 -35.581 1.00 93.88 271 LYS A CA 1
ATOM 2184 C C . LYS A 1 271 ? 5.072 4.966 -34.554 1.00 93.88 271 LYS A C 1
ATOM 2186 O O . LYS A 1 271 ? 3.970 5.506 -34.506 1.00 93.88 271 LYS A O 1
ATOM 2191 N N . VAL A 1 272 ? 6.067 5.256 -33.721 1.00 94.94 272 VAL A N 1
ATOM 2192 C CA . VAL A 1 272 ? 5.956 6.211 -32.618 1.00 94.94 272 VAL A CA 1
ATOM 2193 C C . VAL A 1 272 ? 6.426 7.605 -33.027 1.00 94.94 272 VAL A C 1
ATOM 2195 O O . VAL A 1 272 ? 7.165 7.784 -33.996 1.00 94.94 272 VAL A O 1
ATOM 2198 N N . ILE A 1 273 ? 5.980 8.617 -32.286 1.00 94.31 273 ILE A N 1
ATOM 2199 C CA . ILE A 1 273 ? 6.376 10.008 -32.516 1.00 94.31 273 ILE A CA 1
ATOM 2200 C C . ILE A 1 273 ? 7.830 10.259 -32.091 1.00 94.31 273 ILE A C 1
ATOM 2202 O O . ILE A 1 273 ? 8.383 9.552 -31.254 1.00 94.31 273 ILE A O 1
ATOM 2206 N N . GLU A 1 274 ? 8.436 11.318 -32.624 1.00 94.56 274 GLU A N 1
ATOM 2207 C CA . GLU A 1 274 ? 9.857 11.643 -32.417 1.00 94.56 274 GLU A CA 1
ATOM 2208 C C . GLU A 1 274 ? 10.335 11.656 -30.957 1.00 94.56 274 GLU A C 1
ATOM 2210 O O . GLU A 1 274 ? 11.401 11.098 -30.710 1.00 94.56 274 GLU A O 1
ATOM 2215 N N . PRO A 1 275 ? 9.598 12.215 -29.973 1.00 94.62 275 PRO A N 1
ATOM 2216 C CA . PRO A 1 275 ? 10.017 12.127 -28.575 1.00 94.62 275 PRO A CA 1
ATOM 2217 C C . PRO A 1 275 ? 10.227 10.682 -28.105 1.00 94.62 275 PRO A C 1
ATOM 2219 O O . PRO A 1 275 ? 11.237 10.379 -27.488 1.00 94.62 275 PRO A O 1
ATOM 2222 N N . MET A 1 276 ? 9.324 9.772 -28.477 1.00 96.12 276 MET A N 1
ATOM 2223 C CA . MET A 1 276 ? 9.419 8.356 -28.114 1.00 96.12 276 MET A CA 1
ATOM 2224 C C . MET A 1 276 ? 10.536 7.645 -28.884 1.00 96.12 276 MET A C 1
ATOM 2226 O O . MET A 1 276 ? 11.172 6.744 -28.352 1.00 96.12 276 MET A O 1
ATOM 2230 N N . GLN A 1 277 ? 10.810 8.052 -30.128 1.00 97.06 277 GLN A N 1
ATOM 2231 C CA . GLN A 1 277 ? 11.973 7.551 -30.869 1.00 97.06 277 GLN A CA 1
ATOM 2232 C C . GLN A 1 277 ? 13.271 7.896 -30.133 1.00 97.06 277 GLN A C 1
ATOM 2234 O O . GLN A 1 277 ? 14.134 7.038 -29.973 1.00 97.06 277 GLN A O 1
ATOM 2239 N N . ILE A 1 278 ? 13.396 9.134 -29.651 1.00 96.38 278 ILE A N 1
ATOM 2240 C CA . ILE A 1 278 ? 14.550 9.576 -28.859 1.00 96.38 278 ILE A CA 1
ATOM 2241 C C . ILE A 1 278 ? 14.642 8.775 -27.552 1.00 96.38 278 ILE A C 1
ATOM 2243 O O . ILE A 1 278 ? 15.715 8.261 -27.244 1.00 96.38 278 ILE A O 1
ATOM 2247 N N . ASP A 1 279 ? 13.523 8.595 -26.845 1.00 96.50 279 ASP A N 1
ATOM 2248 C CA . ASP A 1 279 ? 13.444 7.798 -25.613 1.00 96.50 279 ASP A CA 1
ATOM 2249 C C . ASP A 1 279 ? 13.918 6.342 -25.838 1.00 96.50 279 ASP A C 1
ATOM 2251 O O . ASP A 1 279 ? 14.704 5.805 -25.051 1.00 96.50 279 ASP A O 1
ATOM 2255 N N . ILE A 1 280 ? 13.517 5.713 -26.954 1.00 97.38 280 ILE A N 1
ATOM 2256 C CA . ILE A 1 280 ? 13.966 4.364 -27.346 1.00 97.38 280 ILE A CA 1
ATOM 2257 C C . ILE A 1 280 ? 15.476 4.340 -27.611 1.00 97.38 280 ILE A C 1
ATOM 2259 O O . ILE A 1 280 ? 16.165 3.441 -27.131 1.00 97.38 280 ILE A O 1
ATOM 2263 N N . LEU A 1 281 ? 16.006 5.306 -28.367 1.00 97.81 281 LEU A N 1
ATOM 2264 C CA . LEU A 1 281 ? 17.437 5.365 -28.695 1.00 97.81 281 LEU A CA 1
ATOM 2265 C C . LEU A 1 281 ? 18.290 5.564 -27.443 1.00 97.81 281 LEU A C 1
ATOM 2267 O O . LEU A 1 281 ? 19.309 4.889 -27.285 1.00 97.81 281 LEU A O 1
ATOM 2271 N N . TYR A 1 282 ? 17.843 6.433 -26.536 1.00 96.75 282 TYR A N 1
ATOM 2272 C CA . TYR A 1 282 ? 18.473 6.633 -25.237 1.00 96.75 282 TYR A CA 1
ATOM 2273 C C . TYR A 1 282 ? 18.543 5.315 -24.457 1.00 96.75 282 TYR A C 1
ATOM 2275 O O . TYR A 1 282 ? 19.629 4.876 -24.072 1.00 96.75 282 TYR A O 1
ATOM 2283 N N . PHE A 1 283 ? 17.410 4.614 -24.335 1.00 97.19 283 PHE A N 1
ATOM 2284 C CA . PHE A 1 283 ? 17.365 3.309 -23.682 1.00 97.19 283 PHE A CA 1
ATOM 2285 C C . PHE A 1 283 ? 18.274 2.269 -24.360 1.00 97.19 283 PHE A C 1
ATOM 2287 O O . PHE A 1 283 ? 18.957 1.515 -23.671 1.00 97.19 283 PHE A O 1
ATOM 2294 N N . MET A 1 284 ? 18.334 2.224 -25.696 1.00 96.88 284 MET A N 1
ATOM 2295 C CA . MET A 1 284 ? 19.229 1.312 -26.425 1.00 96.88 284 MET A CA 1
ATOM 2296 C C . MET A 1 284 ? 20.707 1.583 -26.122 1.00 96.88 284 MET A C 1
ATOM 2298 O O . MET A 1 284 ? 21.474 0.638 -25.912 1.00 96.88 284 MET A O 1
ATOM 2302 N N . GLY A 1 285 ? 21.098 2.860 -26.068 1.00 96.12 285 GLY A N 1
ATOM 2303 C CA . GLY A 1 285 ? 22.435 3.271 -25.640 1.00 96.12 285 GLY A CA 1
ATOM 2304 C C . GLY A 1 285 ? 22.734 2.830 -24.208 1.00 96.12 285 GLY A C 1
ATOM 2305 O O . GLY A 1 285 ? 23.834 2.360 -23.899 1.00 96.12 285 GLY A O 1
ATOM 2306 N N . ASP A 1 286 ? 21.733 2.915 -23.334 1.00 94.69 286 ASP A N 1
ATOM 2307 C CA . ASP A 1 286 ? 21.873 2.519 -21.944 1.00 94.69 286 ASP A CA 1
ATOM 2308 C C . ASP A 1 286 ? 21.940 1.012 -21.721 1.00 94.69 286 ASP A C 1
ATOM 2310 O O . ASP A 1 286 ? 22.825 0.556 -20.988 1.00 94.69 286 ASP A O 1
ATOM 2314 N N . ALA A 1 287 ? 21.110 0.237 -22.417 1.00 94.69 287 ALA A N 1
ATOM 2315 C CA . ALA A 1 287 ? 21.145 -1.220 -22.410 1.00 94.69 287 ALA A CA 1
ATOM 2316 C C . ALA A 1 287 ? 22.511 -1.763 -22.866 1.00 94.69 287 ALA A C 1
ATOM 2318 O O . ALA A 1 287 ? 22.991 -2.754 -22.316 1.00 94.69 287 ALA A O 1
ATOM 2319 N N . GLY A 1 288 ? 23.189 -1.077 -23.795 1.00 93.56 288 GLY A N 1
ATOM 2320 C CA . GLY A 1 288 ? 24.591 -1.367 -24.111 1.00 93.56 288 GLY A CA 1
ATOM 2321 C C . GLY A 1 288 ? 24.808 -2.555 -25.055 1.00 93.56 288 GLY A C 1
ATOM 2322 O O . GLY A 1 288 ? 25.876 -3.155 -25.022 1.00 93.56 288 GLY A O 1
ATOM 2323 N N . VAL A 1 289 ? 23.805 -2.941 -25.850 1.00 93.56 289 VAL A N 1
ATOM 2324 C CA . VAL A 1 289 ? 23.857 -4.152 -26.692 1.00 93.56 289 VAL A CA 1
ATOM 2325 C C . VAL A 1 289 ? 24.611 -3.871 -27.996 1.00 93.56 289 VAL A C 1
ATOM 2327 O O . VAL A 1 289 ? 24.072 -3.245 -28.912 1.00 93.56 289 VAL A O 1
ATOM 2330 N N . THR A 1 290 ? 25.854 -4.342 -28.099 1.00 93.12 290 THR A N 1
ATOM 2331 C CA . THR A 1 290 ? 26.754 -4.086 -29.240 1.00 93.12 290 THR A CA 1
ATOM 2332 C C . THR A 1 290 ? 26.204 -4.612 -30.567 1.00 93.12 290 THR A C 1
ATOM 2334 O O . THR A 1 290 ? 26.381 -3.979 -31.608 1.00 93.12 290 THR A O 1
ATOM 2337 N N . GLU A 1 291 ? 25.470 -5.724 -30.544 1.00 93.56 291 GLU A N 1
ATOM 2338 C CA . GLU A 1 291 ? 24.826 -6.327 -31.716 1.00 93.56 291 GLU A CA 1
ATOM 2339 C C . GLU A 1 291 ? 23.788 -5.400 -32.367 1.00 93.56 291 GLU A C 1
ATOM 2341 O O . GLU A 1 291 ? 23.476 -5.562 -33.546 1.00 93.56 291 GLU A O 1
ATOM 2346 N N . ASN A 1 292 ? 23.289 -4.403 -31.628 1.00 92.44 292 ASN A N 1
ATOM 2347 C CA . ASN A 1 292 ? 22.282 -3.455 -32.099 1.00 92.44 292 ASN A CA 1
ATOM 2348 C C . ASN A 1 292 ? 22.878 -2.165 -32.686 1.00 92.44 292 ASN A C 1
ATOM 2350 O O . ASN A 1 292 ? 22.126 -1.338 -33.199 1.00 92.44 292 ASN A O 1
ATOM 2354 N N . ILE A 1 293 ? 24.207 -1.987 -32.685 1.00 95.44 293 ILE A N 1
ATOM 2355 C CA . ILE A 1 293 ? 24.859 -0.828 -33.326 1.00 95.44 293 ILE A CA 1
ATOM 2356 C C . ILE A 1 293 ? 24.419 -0.640 -34.793 1.00 95.44 293 ILE A C 1
ATOM 2358 O O . ILE A 1 293 ? 24.093 0.494 -35.149 1.00 95.44 293 ILE A O 1
ATOM 2362 N N . PRO A 1 294 ? 24.306 -1.689 -35.637 1.00 97.00 294 PRO A N 1
ATOM 2363 C CA . PRO A 1 294 ? 23.828 -1.525 -37.013 1.00 97.00 294 PRO A CA 1
ATOM 2364 C C . PRO A 1 294 ? 22.415 -0.927 -37.115 1.00 97.00 294 PRO A C 1
ATOM 2366 O O . PRO A 1 294 ? 22.115 -0.208 -38.069 1.00 97.00 294 PRO A O 1
ATOM 2369 N N . LEU A 1 295 ? 21.545 -1.184 -36.129 1.00 96.19 295 LEU A N 1
ATOM 2370 C CA . LEU A 1 295 ? 20.210 -0.583 -36.068 1.00 96.19 295 LEU A CA 1
ATOM 2371 C C . LEU A 1 295 ? 20.312 0.926 -35.825 1.00 96.19 295 LEU A C 1
ATOM 2373 O O . LEU A 1 295 ? 19.700 1.707 -36.552 1.00 96.19 295 LEU A O 1
ATOM 2377 N N . LEU A 1 296 ? 21.150 1.350 -34.879 1.00 97.00 296 LEU A N 1
ATOM 2378 C CA . LEU A 1 296 ? 21.397 2.768 -34.599 1.00 97.00 296 LEU A CA 1
ATOM 2379 C C . LEU A 1 296 ? 22.040 3.478 -35.804 1.00 97.00 296 LEU A C 1
ATOM 2381 O O . LEU A 1 296 ? 21.632 4.579 -36.176 1.00 97.00 296 LEU A O 1
ATOM 2385 N N . GLU A 1 297 ? 22.986 2.826 -36.485 1.00 97.25 297 GLU A N 1
ATOM 2386 C CA . GLU A 1 297 ? 23.611 3.351 -37.705 1.00 97.25 297 GLU A CA 1
ATOM 2387 C C . GLU A 1 297 ? 22.583 3.556 -38.833 1.00 97.25 297 GLU A C 1
ATOM 2389 O O . GLU A 1 297 ? 22.648 4.558 -39.560 1.00 97.25 297 GLU A O 1
ATOM 2394 N N . SER A 1 298 ? 21.574 2.682 -38.935 1.00 96.62 298 SER A N 1
ATOM 2395 C CA . SER A 1 298 ? 20.469 2.850 -39.890 1.00 96.62 298 SER A CA 1
ATOM 2396 C C . SER A 1 298 ? 19.641 4.118 -39.631 1.00 96.62 298 SER A C 1
ATOM 2398 O O . SER A 1 298 ? 19.184 4.755 -40.580 1.00 96.62 298 SER A O 1
ATOM 2400 N N . VAL A 1 299 ? 19.518 4.558 -38.372 1.00 97.06 299 VAL A N 1
ATOM 2401 C CA . VAL A 1 299 ? 18.842 5.820 -38.020 1.00 97.06 299 VAL A CA 1
ATOM 2402 C C . VAL A 1 299 ? 19.695 7.016 -38.422 1.00 97.06 299 VAL A C 1
ATOM 2404 O O . VAL A 1 299 ? 19.201 7.941 -39.067 1.00 97.06 299 VAL A O 1
ATOM 2407 N N . THR A 1 300 ? 20.996 6.986 -38.111 1.00 95.38 300 THR A N 1
ATOM 2408 C CA . THR A 1 300 ? 21.913 8.095 -38.437 1.00 95.38 300 THR A CA 1
ATOM 2409 C C . THR A 1 300 ? 22.005 8.370 -39.942 1.00 95.38 300 THR A C 1
ATOM 2411 O O . THR A 1 300 ? 22.047 9.528 -40.364 1.00 95.38 300 THR A O 1
ATOM 2414 N N . SER A 1 301 ? 21.987 7.310 -40.755 1.00 93.69 301 SER A N 1
ATOM 2415 C CA . SER A 1 301 ? 22.043 7.377 -42.220 1.00 93.69 301 SER A CA 1
ATOM 2416 C C . SER A 1 301 ? 20.664 7.485 -42.886 1.00 93.69 301 SER A C 1
ATOM 2418 O O . SER A 1 301 ? 20.577 7.855 -44.058 1.00 93.69 301 SER A O 1
ATOM 2420 N N . GLY A 1 302 ? 19.589 7.199 -42.147 1.00 92.00 302 GLY A N 1
ATOM 2421 C CA . GLY A 1 302 ? 18.219 7.139 -42.646 1.00 92.00 302 GLY A CA 1
ATOM 2422 C C . GLY A 1 302 ? 17.521 8.492 -42.818 1.00 92.00 302 GLY A C 1
ATOM 2423 O O . GLY A 1 302 ? 18.087 9.574 -42.619 1.00 92.00 302 GLY A O 1
ATOM 2424 N N . ASN A 1 303 ? 16.237 8.431 -43.181 1.00 93.88 303 ASN A N 1
ATOM 2425 C CA . ASN A 1 303 ? 15.373 9.601 -43.361 1.00 93.88 303 ASN A CA 1
ATOM 2426 C C . ASN A 1 303 ? 14.675 10.006 -42.049 1.00 93.88 303 ASN A C 1
ATOM 2428 O O . ASN A 1 303 ? 13.452 9.965 -41.945 1.00 93.88 303 ASN A O 1
ATOM 2432 N N . TYR A 1 304 ? 15.473 10.380 -41.051 1.00 95.38 304 TYR A N 1
ATOM 2433 C CA . TYR A 1 304 ? 15.007 10.870 -39.750 1.00 95.38 304 TYR A CA 1
ATOM 2434 C C . TYR A 1 304 ? 15.367 12.347 -39.553 1.00 95.38 304 TYR A C 1
ATOM 2436 O O . TYR A 1 304 ? 16.279 12.865 -40.208 1.00 95.38 304 TYR A O 1
ATOM 2444 N N . ARG A 1 305 ? 14.662 13.033 -38.645 1.00 94.50 305 ARG A N 1
ATOM 2445 C CA . ARG A 1 305 ? 15.018 14.405 -38.244 1.00 94.50 305 ARG A CA 1
ATOM 2446 C C . ARG A 1 305 ? 16.360 14.430 -37.510 1.00 94.50 305 ARG A C 1
ATOM 2448 O O . ARG A 1 305 ? 16.751 13.438 -36.901 1.00 94.50 305 ARG A O 1
ATOM 2455 N N . GLU A 1 306 ? 17.043 15.575 -37.539 1.00 95.12 306 GLU A N 1
ATOM 2456 C CA . GLU A 1 306 ? 18.412 15.683 -37.013 1.00 95.12 306 GLU A CA 1
ATOM 2457 C C . GLU A 1 306 ? 18.507 15.315 -35.527 1.00 95.12 306 GLU A C 1
ATOM 2459 O O . GLU A 1 306 ? 19.377 14.535 -35.170 1.00 95.12 306 GLU A O 1
ATOM 2464 N N . HIS A 1 307 ? 17.554 15.735 -34.688 1.00 94.94 307 HIS A N 1
ATOM 2465 C CA . HIS A 1 307 ? 17.539 15.375 -33.262 1.00 94.94 307 HIS A CA 1
ATOM 2466 C C . HIS A 1 307 ? 17.457 13.860 -33.008 1.00 94.94 307 HIS A C 1
ATOM 2468 O O . HIS A 1 307 ? 18.084 13.346 -32.087 1.00 94.94 307 HIS A O 1
ATOM 2474 N N . VAL A 1 308 ? 16.729 13.118 -33.849 1.00 97.12 308 VAL A N 1
ATOM 2475 C CA . VAL A 1 308 ? 16.653 11.648 -33.756 1.00 97.12 308 VAL A CA 1
ATOM 2476 C C . VAL A 1 308 ? 17.983 11.021 -34.191 1.00 97.12 308 VAL A C 1
ATOM 2478 O O . VAL A 1 308 ? 18.454 10.057 -33.592 1.00 97.12 308 VAL A O 1
ATOM 2481 N N . LYS A 1 309 ? 18.638 11.595 -35.208 1.00 97.81 309 LYS A N 1
ATOM 2482 C CA . LYS A 1 309 ? 19.977 11.169 -35.642 1.00 97.81 309 LYS A CA 1
ATOM 2483 C C . LYS A 1 309 ? 21.046 11.460 -34.593 1.00 97.81 309 LYS A C 1
ATOM 2485 O O . LYS A 1 309 ? 21.950 10.648 -34.431 1.00 97.81 309 LYS A O 1
ATOM 2490 N N . GLU A 1 310 ? 20.967 12.600 -33.914 1.00 97.19 310 GLU A N 1
ATOM 2491 C CA . GLU A 1 310 ? 21.845 12.967 -32.798 1.00 97.19 310 GLU A CA 1
ATOM 2492 C C . GLU A 1 310 ? 21.702 11.964 -31.651 1.00 97.19 310 GLU A C 1
ATOM 2494 O O . GLU A 1 310 ? 22.702 11.364 -31.265 1.00 97.19 310 GLU A O 1
ATOM 2499 N N . ALA A 1 311 ? 20.472 11.662 -31.219 1.00 97.38 311 ALA A N 1
ATOM 2500 C CA . ALA A 1 311 ? 20.215 10.649 -30.192 1.00 97.38 311 ALA A CA 1
ATOM 2501 C C . ALA A 1 311 ? 20.774 9.262 -30.573 1.00 97.38 311 ALA A C 1
ATOM 2503 O O . ALA A 1 311 ? 21.350 8.565 -29.739 1.00 97.38 311 ALA A O 1
ATOM 2504 N N . ALA A 1 312 ? 20.675 8.865 -31.847 1.00 97.88 312 ALA A N 1
ATOM 2505 C CA . ALA A 1 312 ? 21.261 7.611 -32.322 1.00 97.88 312 ALA A CA 1
ATOM 2506 C C . ALA A 1 312 ? 22.802 7.618 -32.281 1.00 97.88 312 ALA A C 1
ATOM 2508 O O . ALA A 1 312 ? 23.404 6.603 -31.931 1.00 97.88 312 ALA A O 1
ATOM 2509 N N . LYS A 1 313 ? 23.453 8.747 -32.605 1.00 97.75 313 LYS A N 1
ATOM 2510 C CA . LYS A 1 313 ? 24.916 8.899 -32.475 1.00 97.75 313 LYS A CA 1
ATOM 2511 C C . LYS A 1 313 ? 25.345 8.806 -31.009 1.00 97.75 313 LYS A C 1
ATOM 2513 O O . LYS A 1 313 ? 26.259 8.048 -30.703 1.00 97.75 313 LYS A O 1
ATOM 2518 N N . GLU A 1 314 ? 24.649 9.503 -30.111 1.00 97.38 314 GLU A N 1
ATOM 2519 C CA . GLU A 1 314 ? 24.909 9.450 -28.666 1.00 97.38 314 GLU A CA 1
ATOM 2520 C C . GLU A 1 314 ? 24.753 8.030 -28.108 1.00 97.38 314 GLU A C 1
ATOM 2522 O O . GLU A 1 314 ? 25.591 7.572 -27.331 1.00 97.38 314 GLU A O 1
ATOM 2527 N N . ALA A 1 315 ? 23.730 7.294 -28.554 1.00 97.12 315 ALA A N 1
ATOM 2528 C CA . ALA A 1 315 ? 23.536 5.897 -28.182 1.00 97.12 315 ALA A CA 1
ATOM 2529 C C . ALA A 1 315 ? 24.706 5.008 -28.645 1.00 97.12 315 ALA A C 1
ATOM 2531 O O . ALA A 1 315 ? 25.214 4.208 -27.858 1.00 97.12 315 ALA A O 1
ATOM 2532 N N . ILE A 1 316 ? 25.182 5.173 -29.887 1.00 97.44 316 ILE A N 1
ATOM 2533 C CA . ILE A 1 316 ? 26.352 4.446 -30.413 1.00 97.44 316 ILE A CA 1
ATOM 2534 C C . ILE A 1 316 ? 27.603 4.755 -29.586 1.00 97.44 316 ILE A C 1
ATOM 2536 O O . ILE A 1 316 ? 28.338 3.834 -29.219 1.00 97.44 316 ILE A O 1
ATOM 2540 N N . ASP A 1 317 ? 27.850 6.030 -29.289 1.00 96.38 317 ASP A N 1
ATOM 2541 C CA . ASP A 1 317 ? 29.011 6.457 -28.508 1.00 96.38 317 ASP A CA 1
ATOM 2542 C C . ASP A 1 317 ? 28.942 5.916 -27.073 1.00 96.38 317 ASP A C 1
ATOM 2544 O O . ASP A 1 317 ? 29.944 5.430 -26.547 1.00 96.38 317 ASP A O 1
ATOM 2548 N N . SER A 1 318 ? 27.754 5.914 -26.458 1.00 94.25 318 SER A N 1
ATOM 2549 C CA . SER A 1 318 ? 27.516 5.320 -25.137 1.00 94.25 318 SER A CA 1
ATOM 2550 C C . SER A 1 318 ? 27.851 3.825 -25.112 1.00 94.25 318 SER A C 1
ATOM 2552 O O . SER A 1 318 ? 28.547 3.373 -24.201 1.00 94.25 318 SER A O 1
ATOM 2554 N N . ILE A 1 319 ? 27.439 3.061 -26.132 1.00 94.38 319 ILE A N 1
ATOM 2555 C CA . ILE A 1 319 ? 27.754 1.626 -26.248 1.00 94.38 319 ILE A CA 1
ATOM 2556 C C . ILE A 1 319 ? 29.265 1.418 -26.426 1.00 94.38 319 ILE A C 1
ATOM 2558 O O . ILE A 1 319 ? 29.870 0.619 -25.710 1.00 94.38 319 ILE A O 1
ATOM 2562 N N . LYS A 1 320 ? 29.894 2.158 -27.349 1.00 92.75 320 LYS A N 1
ATOM 2563 C CA . LYS A 1 320 ? 31.327 2.015 -27.666 1.00 92.75 320 LYS A CA 1
ATOM 2564 C C . LYS A 1 320 ? 32.235 2.380 -26.497 1.00 92.75 320 LYS A C 1
ATOM 2566 O O . LYS A 1 320 ? 33.234 1.705 -26.291 1.00 92.75 320 LYS A O 1
ATOM 2571 N N . ASN A 1 321 ? 31.889 3.406 -25.722 1.00 88.88 321 ASN A N 1
ATOM 2572 C CA . ASN A 1 321 ? 32.675 3.835 -24.560 1.00 88.88 321 ASN A CA 1
ATOM 2573 C C . ASN A 1 321 ? 32.597 2.859 -23.370 1.00 88.88 321 ASN A C 1
ATOM 2575 O O . ASN A 1 321 ? 33.319 3.040 -22.389 1.00 88.88 321 ASN A O 1
ATOM 2579 N N . ARG A 1 322 ? 31.704 1.862 -23.424 1.00 78.12 322 ARG A N 1
ATOM 2580 C CA . ARG A 1 322 ? 31.491 0.857 -22.370 1.00 78.12 322 ARG A CA 1
ATOM 2581 C C . ARG A 1 322 ? 32.089 -0.520 -22.716 1.00 78.12 322 ARG A C 1
ATOM 2583 O O . ARG A 1 322 ? 32.070 -1.391 -21.848 1.00 78.12 322 ARG A O 1
ATOM 2590 N N . CYS A 1 323 ? 32.596 -0.706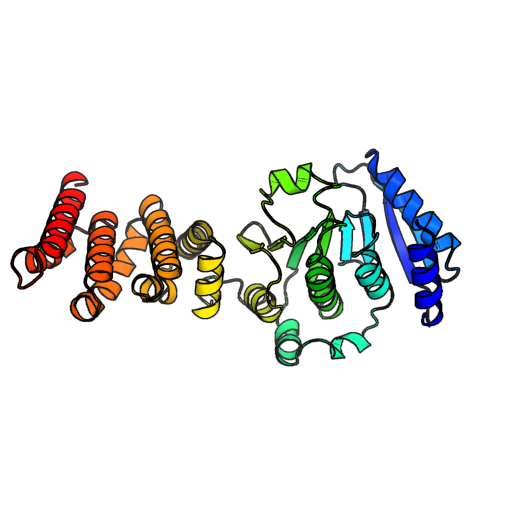 -23.941 1.00 58.69 323 CYS A N 1
ATOM 2591 C CA . CYS A 1 323 ? 33.321 -1.896 -24.414 1.00 58.69 323 CYS A CA 1
ATOM 2592 C C . CYS A 1 323 ? 34.835 -1.736 -24.227 1.00 58.69 323 CYS A C 1
ATOM 2594 O O . CYS A 1 323 ? 35.486 -2.745 -23.876 1.00 58.69 323 CYS A O 1
#

pLDDT: mean 90.8, std 8.68, range [46.78, 98.19]

Secondary structure (DSSP, 8-state):
--HHHHHHHHHHHTT--S-EEEEEEE-SSTHHHHHHHHHHHHHHH-TTEEEEEEE--SSSPPEEEEETTEEEES---HHHHHHHHHHHH--GGGGGGS-HHHHHHHTT--S-EEEEEEE-TT-SSHHHHHHHHHHHHHH-TTEEEEEEETTTSHHHHHHTT--SSSEEEETTTEEEESS--HHHHHHHHH--SGGG--HHHHHHHHHTT-HHHHHHHHHHHT---HHHHHHTT-SSHHHHHHHHHHHHHHHHH-HHHHHTTHHHHHTTTTTS-HHHHHHHHHHHHHHT-GGGHHHHHHHHHSS--HHHHHHHHHHHHHHHTT-

Sequence (323 aa):
MTPHEEQKIIQWSRNLSNDVHLKVWLTHDKRSDKLRMFCNELSGLVRKIHVEENWKESAEPPHIEVSKNLQYFAVPADHELGPFLEALTFKADNFALLPKVIKDKIGGIDKSISLRLFISQNCAHCPRSVRDLIRLTIANELINLEIIDGTLFWELAQVEDIQCLPTVLFGDEFRWSGVTPLEDIVEVLLNRDPSEFSISAIERMLEEGNAIRIARMMIESEVVFPEVVELMTDDRFIIRLGAMAAMEKVVEKNRELASKAVMPLWANFEKVIEPMQIDILYFMGDAGVTENIPLLESVTSGNYREHVKEAAKEAIDSIKNRC

Foldseek 3Di:
DDPVLLVVLLVLLVPDPAAFEKEKEAEPDPCSVVQVVLLVVSCVSHVSYHYHYHYDPDPDHIWMDRDPQEIEQDRQDALRVVLVSVLRRDDLVCLVVDDPLLLVQLVLQPAAWEKEWEAANPDPQQSQVSNLLSSSCSSDVSHHYYYHHCVSVVVVCVVLVPPAPGWMDTPNQDIDHTDDDSSLVSVCSNCVQLLPDDLVNLQNCLVVLVLCSNLVSCVVVLADHVSLLVQCQDPPPSSVVSSLSNLLNNLVPPLPSSVVSLVVLLVCLVVGDPVSVLSSLQSLLSSLDPVCLVVLVCQLPDDDDVSSNVSSVSSNVSNVVVD

Radius of gyration: 25.48 Å; chains: 1; bounding box: 61×35×75 Å